Protein AF-A0A833PF76-F1 (afdb_monomer)

Structure (mmCIF, N/CA/C/O backbone):
data_AF-A0A833PF76-F1
#
_entry.id   AF-A0A833PF76-F1
#
loop_
_atom_site.group_PDB
_atom_site.id
_atom_site.type_symbol
_atom_site.label_atom_id
_atom_site.label_alt_id
_atom_site.label_comp_id
_atom_site.label_asym_id
_atom_site.label_entity_id
_atom_site.label_seq_id
_atom_site.pdbx_PDB_ins_code
_atom_site.Cartn_x
_atom_site.Cartn_y
_atom_site.Cartn_z
_atom_site.occupancy
_atom_site.B_iso_or_equiv
_atom_site.auth_seq_id
_atom_site.auth_comp_id
_atom_site.auth_asym_id
_atom_site.auth_atom_id
_atom_site.pdbx_PDB_model_num
ATOM 1 N N . MET A 1 1 ? -3.911 -13.678 -16.257 1.00 29.48 1 MET A N 1
ATOM 2 C CA . MET A 1 1 ? -4.554 -13.107 -15.041 1.00 29.48 1 MET A CA 1
ATOM 3 C C . MET A 1 1 ? -3.704 -13.315 -13.788 1.00 29.48 1 MET A C 1
ATOM 5 O O . MET A 1 1 ? -4.032 -14.130 -12.927 1.00 29.48 1 MET A O 1
ATOM 9 N N . LEU A 1 2 ? -2.620 -12.547 -13.654 1.00 28.91 2 LEU A N 1
ATOM 10 C CA . LEU A 1 2 ? -1.958 -12.384 -12.362 1.00 28.91 2 LEU A CA 1
ATOM 11 C C . LEU A 1 2 ? -2.816 -11.470 -11.477 1.00 28.91 2 LEU A C 1
ATOM 13 O O . LEU A 1 2 ? -2.974 -10.285 -11.747 1.00 28.91 2 LEU A O 1
ATOM 17 N N . SER A 1 3 ? -3.389 -12.028 -10.414 1.00 29.75 3 SER A N 1
ATOM 18 C CA . SER A 1 3 ? -3.942 -11.252 -9.303 1.00 29.75 3 SER A CA 1
ATOM 19 C C . SER A 1 3 ? -2.806 -11.023 -8.310 1.00 29.75 3 SER A C 1
ATOM 21 O O . SER A 1 3 ? -2.552 -11.874 -7.459 1.00 29.75 3 SER A O 1
ATOM 23 N N . GLN A 1 4 ? -2.090 -9.904 -8.423 1.00 35.59 4 GLN A N 1
ATOM 24 C CA . GLN A 1 4 ? -1.198 -9.494 -7.341 1.00 35.59 4 GLN A CA 1
ATOM 25 C C . GLN A 1 4 ? -2.054 -8.911 -6.214 1.00 35.59 4 GLN A C 1
ATOM 27 O O . GLN A 1 4 ? -2.749 -7.911 -6.380 1.00 35.59 4 GLN A O 1
ATOM 32 N N . ARG A 1 5 ? -2.077 -9.609 -5.076 1.00 32.81 5 ARG A N 1
ATOM 33 C CA . ARG A 1 5 ? -2.812 -9.193 -3.880 1.00 32.81 5 ARG A CA 1
ATOM 34 C C . ARG A 1 5 ? -1.888 -8.370 -2.993 1.00 32.81 5 ARG A C 1
ATOM 36 O O . ARG A 1 5 ? -0.995 -8.932 -2.355 1.00 32.81 5 ARG A O 1
ATOM 43 N N . LEU A 1 6 ? -2.128 -7.064 -2.920 1.00 32.94 6 LEU A N 1
ATOM 44 C CA . LEU A 1 6 ? -1.490 -6.205 -1.929 1.00 32.94 6 LEU A CA 1
ATOM 45 C C . LEU A 1 6 ? -2.077 -6.543 -0.549 1.00 32.94 6 LEU A C 1
ATOM 47 O O . LEU A 1 6 ? -3.215 -6.202 -0.241 1.00 32.94 6 LEU A O 1
ATOM 51 N N . HIS A 1 7 ? -1.312 -7.257 0.275 1.00 34.19 7 HIS A N 1
ATOM 52 C CA . HIS A 1 7 ? -1.719 -7.574 1.642 1.00 34.19 7 HIS A CA 1
ATOM 53 C C . HIS A 1 7 ? -1.362 -6.399 2.554 1.00 34.19 7 HIS A C 1
ATOM 55 O O . HIS A 1 7 ? -0.219 -6.262 2.990 1.00 34.19 7 HIS A O 1
ATOM 61 N N . ILE A 1 8 ? -2.345 -5.546 2.840 1.00 33.34 8 ILE A N 1
ATOM 62 C CA . ILE A 1 8 ? -2.190 -4.439 3.783 1.00 33.34 8 ILE A CA 1
ATOM 63 C C . ILE A 1 8 ? -2.497 -4.970 5.185 1.00 33.34 8 ILE A C 1
ATOM 65 O O . ILE A 1 8 ? -3.639 -5.260 5.532 1.00 33.34 8 ILE A O 1
ATOM 69 N N . LYS A 1 9 ? -1.463 -5.115 6.014 1.00 30.59 9 LYS A N 1
ATOM 70 C CA . LYS A 1 9 ? -1.636 -5.479 7.422 1.00 30.59 9 LYS A CA 1
ATOM 71 C C . LYS A 1 9 ? -1.831 -4.201 8.237 1.00 30.59 9 LYS A C 1
ATOM 73 O O . LYS A 1 9 ? -0.858 -3.555 8.612 1.00 30.59 9 LYS A O 1
ATOM 78 N N . ILE A 1 10 ? -3.085 -3.825 8.471 1.00 32.41 10 ILE A N 1
ATOM 79 C CA . ILE A 1 10 ? -3.429 -2.672 9.309 1.00 32.41 10 ILE A CA 1
ATOM 80 C C . ILE A 1 10 ? -3.431 -3.132 10.771 1.00 32.41 10 ILE A C 1
ATOM 82 O O . ILE A 1 10 ? -4.232 -3.980 11.159 1.00 32.41 10 ILE A O 1
ATOM 86 N N . SER A 1 11 ? -2.519 -2.594 11.579 1.00 30.83 11 SER A N 1
ATOM 87 C CA . SER A 1 11 ? -2.535 -2.765 13.035 1.00 30.83 11 SER A CA 1
ATOM 88 C C . SER A 1 11 ? -3.315 -1.605 13.642 1.00 30.83 11 SER A C 1
ATOM 90 O O . SER A 1 11 ? -2.855 -0.469 13.593 1.00 30.83 11 SER A O 1
ATOM 92 N N . ILE A 1 12 ? -4.495 -1.881 14.197 1.00 31.19 12 ILE A N 1
ATOM 93 C CA . ILE A 1 12 ? -5.352 -0.865 14.817 1.00 31.19 12 ILE A CA 1
ATOM 94 C C . ILE A 1 12 ? -5.294 -1.044 16.330 1.00 31.19 12 ILE A C 1
ATOM 96 O O . ILE A 1 12 ? -5.654 -2.096 16.854 1.00 31.19 12 ILE A O 1
ATOM 100 N N . ALA A 1 13 ? -4.850 -0.004 17.029 1.00 28.88 13 ALA A N 1
ATOM 101 C CA . ALA A 1 13 ? -5.095 0.158 18.454 1.00 28.88 13 ALA A CA 1
ATOM 102 C C . ALA A 1 13 ? -6.324 1.060 18.609 1.00 28.88 13 ALA A C 1
ATOM 104 O O . ALA A 1 13 ? -6.419 2.075 17.930 1.00 28.88 13 ALA A O 1
ATOM 105 N N . VAL A 1 14 ? -7.282 0.685 19.455 1.00 31.08 14 VAL A N 1
ATOM 106 C CA . VAL A 1 14 ? -8.470 1.501 19.733 1.00 31.08 14 VAL A CA 1
ATOM 107 C C . VAL A 1 14 ? -8.393 1.974 21.175 1.00 31.08 14 VAL A C 1
ATOM 109 O O . VAL A 1 14 ? -8.516 1.182 22.104 1.00 31.08 14 VAL A O 1
ATOM 112 N N . SER A 1 15 ? -8.191 3.273 21.373 1.00 29.86 15 SER A N 1
ATOM 113 C CA . SER A 1 15 ? -8.490 3.934 22.647 1.00 29.86 15 SER A CA 1
ATOM 114 C C . SER A 1 15 ? -9.923 4.452 22.600 1.00 29.86 15 SER A C 1
ATOM 116 O O . SER A 1 15 ? -10.256 5.194 21.678 1.00 29.86 15 SER A O 1
ATOM 118 N N . VAL A 1 16 ? -10.762 4.040 23.557 1.00 33.12 16 VAL A N 1
ATOM 119 C CA . VAL A 1 16 ? -12.180 4.423 23.650 1.00 33.12 16 VAL A CA 1
ATOM 120 C C . VAL A 1 16 ? -12.326 5.555 24.664 1.00 33.12 16 VAL A C 1
ATOM 122 O O . VAL A 1 16 ? -12.346 5.311 25.862 1.00 33.12 16 VAL A O 1
ATOM 125 N N . VAL A 1 17 ? -12.471 6.798 24.204 1.00 29.86 17 VAL A N 1
ATOM 126 C CA . VAL A 1 17 ? -12.826 7.925 25.086 1.00 29.86 17 VAL A CA 1
ATOM 127 C C . VAL A 1 17 ? -14.335 8.159 24.987 1.00 29.86 17 VAL A C 1
ATOM 129 O O . VAL A 1 17 ? -14.844 8.429 23.901 1.00 29.86 17 VAL A O 1
ATOM 132 N N . ILE A 1 18 ? -15.074 8.046 26.095 1.00 32.44 18 ILE A N 1
ATOM 133 C CA . ILE A 1 18 ? -16.537 8.226 26.123 1.00 32.44 18 ILE A CA 1
ATOM 134 C C . ILE A 1 18 ? -16.876 9.616 26.680 1.00 32.44 18 ILE A C 1
ATOM 136 O O . ILE A 1 18 ? -16.903 9.787 27.905 1.00 32.44 18 ILE A O 1
ATOM 140 N N . PRO A 1 19 ? -17.165 10.630 25.838 1.00 27.00 19 PRO A N 1
ATOM 141 C CA . PRO A 1 19 ? -17.782 11.853 26.321 1.00 27.00 19 PRO A CA 1
ATOM 142 C C . PRO A 1 19 ? -19.259 11.610 26.681 1.00 27.00 19 PRO A C 1
ATOM 144 O O . PRO A 1 19 ? -20.037 11.020 25.934 1.00 27.00 19 PRO A O 1
ATOM 147 N N . LEU A 1 20 ? -19.598 12.085 27.878 1.00 29.73 20 LEU A N 1
ATOM 148 C CA . LEU A 1 20 ? -20.864 12.025 28.614 1.00 29.73 20 LEU A CA 1
ATOM 149 C C . LEU A 1 20 ? -22.143 12.091 27.740 1.00 29.73 20 LEU A C 1
ATOM 151 O O . LEU A 1 20 ? -22.472 13.165 27.240 1.00 29.73 20 LEU A O 1
ATOM 155 N N . VAL A 1 21 ? -22.917 10.999 27.613 1.00 32.31 21 VAL A N 1
ATOM 156 C CA . VAL A 1 21 ? -24.281 11.014 27.023 1.00 32.31 21 VAL A CA 1
ATOM 157 C C . VAL A 1 21 ? -25.214 9.979 27.693 1.00 32.31 21 VAL A C 1
ATOM 159 O O . VAL A 1 21 ? -24.770 8.989 28.270 1.00 32.31 21 VAL A O 1
ATOM 162 N N . PHE A 1 22 ? -26.518 10.288 27.676 1.00 35.94 22 PHE A N 1
ATOM 163 C CA . PHE A 1 22 ? -27.625 9.740 28.470 1.00 35.94 22 PHE A CA 1
ATOM 164 C C . PHE A 1 22 ? -28.554 8.799 27.672 1.00 35.94 22 PHE A C 1
ATOM 166 O O . PHE A 1 22 ? -28.877 9.110 26.530 1.00 35.94 22 PHE A O 1
ATOM 173 N N . THR A 1 23 ? -29.079 7.729 28.301 1.00 30.56 23 THR A N 1
ATOM 174 C CA . THR A 1 23 ? -30.483 7.213 28.209 1.00 30.56 23 THR A CA 1
ATOM 175 C C . THR A 1 23 ? -30.659 5.897 28.992 1.00 30.56 23 THR A C 1
ATOM 177 O O . THR A 1 23 ? -29.713 5.129 29.108 1.00 30.56 23 THR A O 1
ATOM 180 N N . SER A 1 24 ? -31.859 5.648 29.551 1.00 30.55 24 SER A N 1
ATOM 181 C CA . SER A 1 24 ? -32.193 4.513 30.438 1.00 30.55 24 SER A CA 1
ATOM 182 C C . SER A 1 24 ? -33.416 3.706 29.973 1.00 30.55 24 SER A C 1
ATOM 184 O O . SER A 1 24 ? -34.440 4.304 29.641 1.00 30.55 24 SER A O 1
ATOM 186 N N . HIS A 1 25 ? -33.381 2.376 30.129 1.00 35.97 25 HIS A N 1
ATOM 187 C CA . HIS A 1 25 ? -34.572 1.533 30.324 1.00 35.97 25 HIS A CA 1
ATOM 188 C C . HIS A 1 25 ? -34.338 0.567 31.496 1.00 35.97 25 HIS A C 1
ATOM 190 O O . HIS A 1 25 ? -33.288 -0.068 31.581 1.00 35.97 25 HIS A O 1
ATOM 196 N N . THR A 1 26 ? -35.304 0.465 32.413 1.00 35.72 26 THR A N 1
ATOM 197 C CA . THR A 1 26 ? -35.244 -0.412 33.594 1.00 35.72 26 THR A CA 1
ATOM 198 C C . THR A 1 26 ? -36.062 -1.682 33.401 1.00 35.72 26 THR A C 1
ATOM 200 O O . THR A 1 26 ? -37.272 -1.605 33.198 1.00 35.72 26 THR A O 1
ATOM 203 N N . GLY A 1 27 ? -35.407 -2.839 33.529 1.00 32.22 27 GLY A N 1
ATOM 204 C CA . GLY A 1 27 ? -36.037 -4.147 33.719 1.00 32.22 27 GLY A CA 1
ATOM 205 C C . GLY A 1 27 ? -36.143 -4.487 35.210 1.00 32.22 27 GLY A C 1
ATOM 206 O O . GLY A 1 27 ? -35.167 -4.371 35.949 1.00 32.22 27 GLY A O 1
ATOM 207 N N . TYR A 1 28 ? -37.343 -4.863 35.643 1.00 30.77 28 TYR A N 1
ATOM 208 C CA . TYR A 1 28 ? -37.771 -5.021 37.035 1.00 30.77 28 TYR A CA 1
ATOM 209 C C . TYR A 1 28 ? -37.291 -6.341 37.674 1.00 30.77 28 TYR A C 1
ATOM 211 O O . TYR A 1 28 ? -37.525 -7.411 37.118 1.00 30.77 28 TYR A O 1
ATOM 219 N N . ALA A 1 29 ? -36.700 -6.280 38.873 1.00 33.16 29 ALA A N 1
ATOM 220 C CA . ALA A 1 29 ? -36.676 -7.374 39.849 1.00 33.16 29 ALA A CA 1
ATOM 221 C C . ALA A 1 29 ? -36.500 -6.793 41.264 1.00 33.16 29 ALA A C 1
ATOM 223 O O . ALA A 1 29 ? -35.687 -5.891 41.463 1.00 33.16 29 ALA A O 1
ATOM 224 N N . LYS A 1 30 ? -37.286 -7.300 42.224 1.00 38.28 30 LYS A N 1
ATOM 225 C CA . LYS A 1 30 ? -37.266 -6.934 43.652 1.00 38.28 30 LYS A CA 1
ATOM 226 C C . LYS A 1 30 ? -35.824 -6.758 44.163 1.00 38.28 30 LYS A C 1
ATOM 228 O O . LYS A 1 30 ? -35.031 -7.690 44.088 1.00 38.28 30 LYS A O 1
ATOM 233 N N . GLU A 1 31 ? -35.537 -5.562 44.674 1.00 53.03 31 GLU A N 1
ATOM 234 C CA . GLU A 1 31 ? -34.359 -5.161 45.467 1.00 53.03 31 GLU A CA 1
ATOM 235 C C . GLU A 1 31 ? -33.012 -4.926 44.748 1.00 53.03 31 GLU A C 1
ATOM 237 O O . GLU A 1 31 ? -32.155 -4.272 45.335 1.00 53.03 31 GLU A O 1
ATOM 242 N N . PHE A 1 32 ? -32.813 -5.310 43.476 1.00 61.16 32 PHE A N 1
ATOM 243 C CA . PHE A 1 32 ? -31.542 -5.040 42.773 1.00 61.16 32 PHE A CA 1
ATOM 244 C C . PHE A 1 32 ? -31.682 -4.857 41.248 1.00 61.16 32 PHE A C 1
ATOM 246 O O . PHE A 1 32 ? -32.327 -5.657 40.566 1.00 61.16 32 PHE A O 1
ATOM 253 N N . LYS A 1 33 ? -31.022 -3.833 40.680 1.00 65.69 33 LYS A N 1
ATOM 254 C CA . LYS A 1 33 ? -30.966 -3.610 39.223 1.00 65.69 33 LYS A CA 1
ATOM 255 C C . LYS A 1 33 ? -30.046 -4.628 38.554 1.00 65.69 33 LYS A C 1
ATOM 257 O O . LYS A 1 33 ? -28.834 -4.457 38.540 1.00 65.69 33 LYS A O 1
ATOM 262 N N . ARG A 1 34 ? -30.626 -5.647 37.923 1.00 82.88 34 ARG A N 1
ATOM 263 C CA . ARG A 1 34 ? -29.853 -6.660 37.183 1.00 82.88 34 ARG A CA 1
ATOM 264 C C . ARG A 1 34 ? -29.310 -6.173 35.844 1.00 82.88 34 ARG A C 1
ATOM 266 O O . ARG A 1 34 ? -28.319 -6.712 35.369 1.00 82.88 34 ARG A O 1
ATOM 273 N N . PHE A 1 35 ? -29.937 -5.167 35.236 1.00 89.06 35 PHE A N 1
ATOM 274 C CA . PHE A 1 35 ? -29.561 -4.686 33.910 1.00 89.06 35 PHE A CA 1
ATOM 275 C C . PHE A 1 35 ? -29.558 -3.163 33.838 1.00 89.06 35 PHE A C 1
ATOM 277 O O . PHE A 1 35 ? -30.423 -2.507 34.424 1.00 89.06 35 PHE A O 1
ATOM 284 N N . SER A 1 36 ? -28.620 -2.609 33.074 1.00 87.44 36 SER A N 1
ATOM 285 C CA . SER A 1 36 ? -28.666 -1.215 32.640 1.00 87.44 36 SER A CA 1
ATOM 286 C C . SER A 1 36 ? -28.229 -1.080 31.188 1.00 87.44 36 SER A C 1
ATOM 288 O O . SER A 1 36 ? -27.354 -1.799 30.709 1.00 87.44 36 SER A O 1
ATOM 290 N N . ILE A 1 37 ? -28.857 -0.142 30.490 1.00 89.56 37 ILE A N 1
ATOM 291 C CA . ILE A 1 37 ? -28.522 0.232 29.119 1.00 89.56 37 ILE A CA 1
ATOM 292 C C . ILE A 1 37 ? -28.093 1.691 29.156 1.00 89.56 37 ILE A C 1
ATOM 294 O O . ILE A 1 37 ? -28.704 2.479 29.877 1.00 89.56 37 ILE A O 1
ATOM 298 N N . SER A 1 38 ? -27.053 2.029 28.405 1.00 85.81 38 SER A N 1
ATOM 299 C CA . SER A 1 38 ? -26.665 3.406 28.121 1.00 85.81 38 SER A CA 1
ATOM 300 C C . SER A 1 38 ? -26.292 3.562 26.651 1.00 85.81 38 SER A C 1
ATOM 302 O O . SER A 1 38 ? -25.959 2.593 25.969 1.00 85.81 38 SER A O 1
ATOM 304 N N . ALA A 1 39 ? -26.379 4.793 26.158 1.00 89.12 39 ALA A N 1
ATOM 305 C CA . ALA A 1 39 ? -25.982 5.168 24.811 1.00 89.12 39 ALA A CA 1
ATOM 306 C C . ALA A 1 39 ? -25.093 6.407 24.879 1.00 89.12 39 ALA A C 1
ATOM 308 O O . ALA A 1 39 ? -25.342 7.298 25.695 1.00 89.12 39 ALA A O 1
ATOM 309 N N . GLY A 1 40 ? -24.085 6.489 24.019 1.00 83.62 40 GLY A N 1
ATOM 310 C CA . GLY A 1 40 ? -23.248 7.678 23.958 1.00 83.62 40 GLY A CA 1
ATOM 311 C C . GLY A 1 40 ? -22.197 7.653 22.871 1.00 83.62 40 GLY A C 1
ATOM 312 O O . GLY A 1 40 ? -22.115 6.711 22.090 1.00 83.62 40 GLY A O 1
ATOM 313 N N . TRP A 1 41 ? -21.416 8.724 22.798 1.00 85.25 41 TRP A N 1
ATOM 314 C CA . TRP A 1 41 ? -20.341 8.825 21.823 1.00 85.25 41 TRP A CA 1
ATOM 315 C C . TRP A 1 41 ? -19.149 7.980 22.267 1.00 85.25 41 TRP A C 1
ATOM 317 O O . TRP A 1 41 ? -18.702 8.066 23.407 1.00 85.25 41 TRP A O 1
ATOM 327 N N . LEU A 1 42 ? -18.631 7.183 21.344 1.00 82.56 42 LEU A N 1
ATOM 328 C CA . LEU A 1 42 ? -17.378 6.457 21.454 1.00 82.56 42 LEU A CA 1
ATOM 329 C C . LEU A 1 42 ? -16.372 7.171 20.558 1.00 82.56 42 LEU A C 1
ATOM 331 O O . LEU A 1 42 ? -16.537 7.210 19.338 1.00 82.56 42 LEU A O 1
ATOM 335 N N . ASN A 1 43 ? -15.348 7.762 21.157 1.00 79.81 43 ASN A N 1
ATOM 336 C CA . ASN A 1 43 ? -14.215 8.306 20.428 1.00 79.81 43 ASN A CA 1
ATOM 337 C C . ASN A 1 43 ? -13.176 7.196 20.287 1.00 79.81 43 ASN A C 1
ATOM 339 O O . ASN A 1 43 ?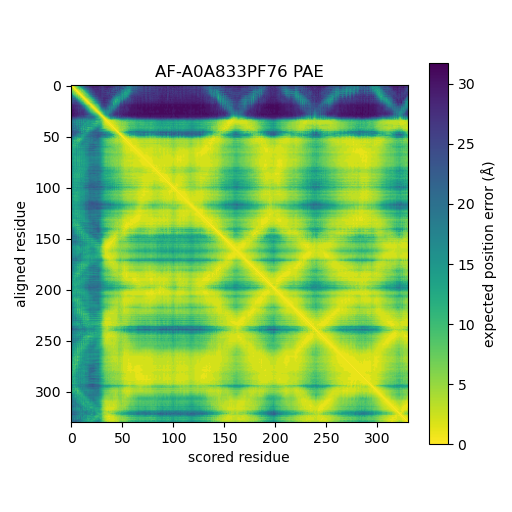 -12.667 6.712 21.294 1.00 79.81 43 ASN A O 1
ATOM 343 N N . VAL A 1 44 ? -12.899 6.791 19.052 1.00 71.56 44 VAL A N 1
ATOM 344 C CA . VAL A 1 44 ? -11.891 5.793 18.703 1.00 71.56 44 VAL A CA 1
ATOM 345 C C . VAL A 1 44 ? -10.652 6.532 18.223 1.00 71.56 44 VAL A C 1
ATOM 347 O O . VAL A 1 44 ? -10.715 7.292 17.253 1.00 71.56 44 VAL A O 1
ATOM 350 N N . ARG A 1 45 ? -9.529 6.303 18.904 1.00 70.06 45 ARG A N 1
ATOM 351 C CA . ARG A 1 45 ? -8.216 6.830 18.510 1.00 70.06 45 ARG A CA 1
ATOM 352 C C . ARG A 1 45 ? -7.239 5.706 18.247 1.00 70.06 45 ARG A C 1
ATOM 354 O O . ARG A 1 45 ? -7.228 4.738 19.007 1.00 70.06 45 ARG A O 1
ATOM 361 N N . SER A 1 46 ? -6.392 5.895 17.240 1.00 65.75 46 SER A N 1
ATOM 362 C CA . SER A 1 46 ? -5.197 5.077 17.060 1.00 65.75 46 SER A CA 1
ATOM 363 C C . SER A 1 46 ? -4.047 5.607 17.898 1.00 65.75 46 SER A C 1
ATOM 365 O O . SER A 1 46 ? -3.836 6.813 18.002 1.00 65.75 46 SER A O 1
ATOM 367 N N . THR A 1 47 ? -3.314 4.685 18.510 1.00 59.50 47 THR A N 1
ATOM 368 C CA . THR A 1 47 ? -2.147 4.962 19.357 1.00 59.50 47 THR A CA 1
ATOM 369 C C . THR A 1 47 ? -0.868 4.306 18.837 1.00 59.50 47 THR A C 1
ATOM 371 O O . THR A 1 47 ? 0.151 4.350 19.519 1.00 59.50 47 THR A O 1
ATOM 374 N N . GLY A 1 48 ? -0.909 3.693 17.649 1.00 56.53 48 GLY A N 1
ATOM 375 C CA . GLY A 1 48 ? 0.251 3.070 17.010 1.00 56.53 48 GLY A CA 1
ATOM 376 C C . GLY A 1 48 ? 0.817 3.911 15.868 1.00 56.53 48 GLY A C 1
ATOM 377 O O . GLY A 1 48 ? 0.053 4.523 15.120 1.00 56.53 48 GLY A O 1
ATOM 378 N N . ASP A 1 49 ? 2.142 3.887 15.719 1.00 62.09 49 ASP A N 1
ATOM 379 C CA . ASP A 1 49 ? 2.841 4.498 14.587 1.00 62.09 49 ASP A CA 1
ATOM 380 C C . ASP A 1 49 ? 2.556 3.743 13.283 1.00 62.09 49 ASP A C 1
ATOM 382 O O . ASP A 1 49 ? 2.413 2.509 13.267 1.00 62.09 49 ASP A O 1
ATOM 386 N N . ALA A 1 50 ? 2.545 4.490 12.177 1.00 64.44 50 ALA A N 1
ATOM 387 C CA . ALA A 1 50 ? 2.439 3.944 10.832 1.00 64.44 50 ALA A CA 1
ATOM 388 C C . ALA A 1 50 ? 3.504 2.858 10.605 1.00 64.44 50 ALA A C 1
ATOM 390 O O . ALA A 1 50 ? 4.706 3.098 10.729 1.00 64.44 50 ALA A O 1
ATOM 391 N N . GLN A 1 51 ? 3.067 1.642 10.278 1.00 68.62 51 GLN A N 1
ATOM 392 C CA . GLN A 1 51 ? 3.989 0.542 10.006 1.00 68.62 51 GLN A CA 1
ATOM 393 C C . GLN A 1 51 ? 4.498 0.605 8.559 1.00 68.62 51 GLN A C 1
ATOM 395 O O . GLN A 1 51 ? 3.701 0.901 7.664 1.00 68.62 51 GLN A O 1
ATOM 400 N N . PRO A 1 52 ? 5.778 0.266 8.308 1.00 76.81 52 PRO A N 1
ATOM 401 C CA . PRO A 1 52 ? 6.323 0.181 6.958 1.00 76.81 52 PRO A CA 1
ATOM 402 C C . PRO A 1 52 ? 5.526 -0.790 6.083 1.00 76.81 52 PRO A C 1
ATOM 404 O O . PRO A 1 52 ? 5.248 -1.925 6.495 1.00 76.81 52 PRO A O 1
ATOM 407 N N . PHE A 1 53 ? 5.215 -0.395 4.848 1.00 83.81 53 PHE A N 1
ATOM 408 C CA . PHE A 1 53 ? 4.666 -1.329 3.869 1.00 83.81 53 PHE A CA 1
ATOM 409 C C . PHE A 1 53 ? 5.686 -2.412 3.527 1.00 83.81 53 PHE A C 1
ATOM 411 O O . PHE A 1 53 ? 6.832 -2.122 3.179 1.00 83.81 53 PHE A O 1
ATOM 418 N N . ARG A 1 54 ? 5.237 -3.668 3.570 1.00 88.12 54 ARG A N 1
ATOM 419 C CA . ARG A 1 54 ? 5.963 -4.816 3.023 1.00 88.12 54 ARG A CA 1
ATOM 420 C C . ARG A 1 54 ? 5.402 -5.122 1.647 1.00 88.12 54 ARG A C 1
ATOM 422 O O . ARG A 1 54 ? 4.228 -5.470 1.533 1.00 88.12 54 ARG A O 1
ATOM 429 N N . ILE A 1 55 ? 6.235 -4.998 0.626 1.00 88.94 55 ILE A N 1
ATOM 430 C CA . ILE A 1 55 ? 5.849 -5.222 -0.760 1.00 88.94 55 ILE A CA 1
ATOM 431 C C . ILE A 1 55 ? 6.492 -6.517 -1.242 1.00 88.94 55 ILE A C 1
ATOM 433 O O . ILE A 1 55 ? 7.667 -6.765 -0.991 1.00 88.94 55 ILE A O 1
ATOM 437 N N . ASN A 1 56 ? 5.698 -7.338 -1.925 1.00 91.81 56 ASN A N 1
ATOM 438 C CA . ASN A 1 56 ? 6.153 -8.513 -2.657 1.00 91.81 56 ASN A CA 1
ATOM 439 C C . ASN A 1 56 ? 5.515 -8.463 -4.041 1.00 91.81 56 ASN A C 1
ATOM 441 O O . ASN A 1 56 ? 4.359 -8.047 -4.163 1.00 91.81 56 ASN A O 1
ATOM 445 N N . THR A 1 57 ? 6.234 -8.916 -5.057 1.00 91.31 57 THR A N 1
ATOM 446 C CA . THR A 1 57 ? 5.712 -8.994 -6.425 1.00 91.31 57 THR A CA 1
ATOM 447 C C . THR A 1 57 ? 5.720 -10.439 -6.912 1.00 91.31 57 THR A C 1
ATOM 449 O O . THR A 1 57 ? 6.090 -11.360 -6.184 1.00 91.31 57 THR A O 1
ATOM 452 N N . SER A 1 58 ? 5.273 -10.667 -8.147 1.00 89.19 58 SER A N 1
ATOM 453 C CA . SER A 1 58 ? 5.406 -11.975 -8.793 1.00 89.19 58 SER A CA 1
ATOM 454 C C . SER A 1 58 ? 6.823 -12.290 -9.275 1.00 89.19 58 SER A C 1
ATOM 456 O O . SER A 1 58 ? 7.050 -13.404 -9.737 1.00 89.19 58 SER A O 1
ATOM 458 N N . LEU A 1 59 ? 7.743 -11.323 -9.245 1.00 91.88 59 LEU A N 1
ATOM 459 C CA . LEU A 1 59 ? 9.098 -11.507 -9.750 1.00 91.88 59 LEU A CA 1
ATOM 460 C C . LEU A 1 59 ? 9.961 -12.194 -8.695 1.00 91.88 59 LEU A C 1
ATOM 462 O O . LEU A 1 59 ? 9.920 -11.852 -7.515 1.00 91.88 59 LEU A O 1
ATOM 466 N N . ALA A 1 60 ? 10.771 -13.150 -9.133 1.00 94.62 60 ALA A N 1
ATOM 467 C CA . ALA A 1 60 ? 11.840 -13.690 -8.309 1.00 94.62 60 ALA A CA 1
ATOM 468 C C . ALA A 1 60 ? 13.089 -12.808 -8.431 1.00 94.62 60 ALA A C 1
ATOM 470 O O . ALA A 1 60 ? 13.252 -12.057 -9.396 1.00 94.62 60 ALA A O 1
ATOM 471 N N . GLU A 1 61 ? 13.998 -12.918 -7.467 1.00 95.75 61 GLU A N 1
ATOM 472 C CA . GLU A 1 61 ? 15.329 -12.336 -7.627 1.00 95.75 61 GLU A CA 1
ATOM 473 C C . GLU A 1 61 ? 16.032 -12.984 -8.827 1.00 95.75 61 GLU A C 1
ATOM 475 O O . GLU A 1 61 ? 15.864 -14.186 -9.059 1.00 95.75 61 GLU A O 1
ATOM 480 N N . LYS A 1 62 ? 16.814 -12.203 -9.579 1.00 96.94 62 LYS A N 1
ATOM 481 C CA . LYS A 1 62 ? 17.458 -12.627 -10.832 1.00 96.94 62 LYS A CA 1
ATOM 482 C C . LYS A 1 62 ? 16.472 -13.064 -11.918 1.00 96.94 62 LYS A C 1
ATOM 484 O O . LYS A 1 62 ? 16.733 -14.011 -12.662 1.00 96.94 62 LYS A O 1
ATOM 489 N N . THR A 1 63 ? 15.321 -12.399 -12.013 1.00 97.69 63 THR A N 1
ATOM 490 C CA . THR A 1 63 ? 14.378 -12.672 -13.105 1.00 97.69 63 THR A CA 1
ATOM 491 C C . THR A 1 63 ? 15.019 -12.279 -14.432 1.00 97.69 63 THR A C 1
ATOM 493 O O . THR A 1 63 ? 15.392 -11.125 -14.615 1.00 97.69 63 THR A O 1
ATOM 496 N N . ILE A 1 64 ? 15.120 -13.224 -15.366 1.00 97.75 64 ILE A N 1
ATOM 497 C CA . ILE A 1 64 ? 15.596 -12.962 -16.726 1.00 97.75 64 ILE A CA 1
ATOM 498 C C . ILE A 1 64 ? 14.390 -12.644 -17.607 1.00 97.75 64 ILE A C 1
ATOM 500 O O . ILE A 1 64 ? 13.445 -13.428 -17.669 1.00 97.75 64 ILE A O 1
ATOM 504 N N . SER A 1 65 ? 14.431 -11.505 -18.292 1.00 97.25 65 SER A N 1
ATOM 505 C CA . SER A 1 65 ? 13.373 -11.052 -19.198 1.00 97.25 65 SER A CA 1
ATOM 506 C C . SER A 1 65 ? 13.986 -10.408 -20.438 1.00 97.25 65 SER A C 1
ATOM 508 O O . SER A 1 65 ? 15.042 -9.772 -20.352 1.00 97.25 65 SER A O 1
ATOM 510 N N . LYS A 1 66 ? 13.354 -10.560 -21.607 1.00 97.19 66 LYS A N 1
ATOM 511 C CA . LYS A 1 66 ? 13.776 -9.783 -22.783 1.00 97.19 66 LYS A CA 1
ATOM 512 C C . LYS A 1 66 ? 13.538 -8.299 -22.513 1.00 97.19 66 LYS A C 1
ATOM 514 O O . LYS A 1 66 ? 12.518 -7.917 -21.937 1.00 97.19 66 LYS A O 1
ATOM 519 N N . VAL A 1 67 ? 14.478 -7.458 -22.939 1.00 96.62 67 VAL A N 1
ATOM 520 C CA . VAL A 1 67 ? 14.319 -6.006 -22.801 1.00 96.62 67 VAL A CA 1
ATOM 521 C C . VAL A 1 67 ? 13.218 -5.527 -23.745 1.00 96.62 67 VAL A C 1
ATOM 523 O O . VAL A 1 67 ? 12.334 -4.785 -23.331 1.00 96.62 67 VAL A O 1
ATOM 526 N N . GLY A 1 68 ? 13.204 -6.004 -24.991 1.00 95.12 68 GLY A N 1
ATOM 527 C CA . GLY A 1 68 ? 12.239 -5.524 -25.978 1.00 95.12 68 GLY A CA 1
ATOM 528 C C . GLY A 1 68 ? 12.489 -4.050 -26.295 1.00 95.12 68 GLY A C 1
ATOM 529 O O . GLY A 1 68 ? 13.644 -3.639 -26.415 1.00 95.12 68 GLY A O 1
ATOM 530 N N . TRP A 1 69 ? 11.424 -3.264 -26.453 1.00 95.12 69 TRP A N 1
ATOM 531 C CA . TRP A 1 69 ? 11.541 -1.828 -26.714 1.00 95.12 69 TRP A CA 1
ATOM 532 C C . TRP A 1 69 ? 11.822 -1.052 -25.424 1.00 95.12 69 TRP A C 1
ATOM 534 O O . TRP A 1 69 ? 11.187 -1.310 -24.406 1.00 95.12 69 TRP A O 1
ATOM 544 N N . VAL A 1 70 ? 12.748 -0.093 -25.474 1.00 96.00 70 VAL A N 1
ATOM 545 C CA . VAL A 1 70 ? 13.086 0.794 -24.353 1.00 96.00 70 VAL A CA 1
ATOM 546 C C . VAL A 1 70 ? 13.568 2.140 -24.878 1.00 96.00 70 VAL A C 1
ATOM 548 O O . VAL 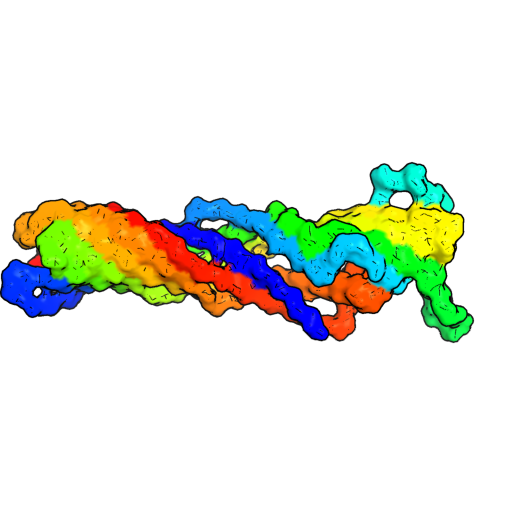A 1 70 ? 14.352 2.168 -25.824 1.00 96.00 70 VAL A O 1
ATOM 551 N N . SER A 1 71 ? 13.158 3.252 -24.272 1.00 96.50 71 SER A N 1
ATOM 552 C CA . SER A 1 71 ? 13.698 4.557 -24.659 1.00 96.50 71 SER A CA 1
ATOM 553 C C . SER A 1 71 ? 15.137 4.758 -24.168 1.00 96.50 71 SER A C 1
ATOM 555 O O . SER A 1 71 ? 15.511 4.385 -23.049 1.00 96.50 71 SER A O 1
ATOM 557 N N . GLY A 1 72 ? 15.955 5.434 -24.974 1.00 95.31 72 GLY A N 1
ATOM 558 C CA . GLY A 1 72 ? 17.292 5.875 -24.583 1.00 95.31 72 GLY A CA 1
ATOM 559 C C . GLY A 1 72 ? 17.258 6.794 -23.362 1.00 95.31 72 GLY A C 1
ATOM 560 O O . GLY A 1 72 ? 18.133 6.707 -22.504 1.00 95.31 72 GLY A O 1
ATOM 561 N N . ALA A 1 73 ? 16.198 7.593 -23.207 1.00 95.56 73 ALA A N 1
ATOM 562 C CA . ALA A 1 73 ? 15.972 8.407 -22.015 1.00 95.56 73 ALA A CA 1
ATOM 563 C C . ALA A 1 73 ? 15.810 7.554 -20.746 1.00 95.56 73 ALA A C 1
ATOM 565 O O . ALA A 1 73 ? 16.408 7.873 -19.713 1.00 95.56 73 ALA A O 1
ATOM 566 N N . ALA A 1 74 ? 15.031 6.470 -20.809 1.00 96.00 74 ALA A N 1
ATOM 567 C CA . ALA A 1 74 ? 14.864 5.552 -19.690 1.00 96.00 74 ALA A CA 1
ATOM 568 C C . ALA A 1 74 ? 16.169 4.830 -19.354 1.00 96.00 74 ALA A C 1
ATOM 570 O O . ALA A 1 74 ? 16.519 4.746 -18.178 1.00 96.00 74 ALA A O 1
ATOM 571 N N . ILE A 1 75 ? 16.934 4.379 -20.349 1.00 95.62 75 ILE A N 1
ATOM 572 C CA . ILE A 1 75 ? 18.257 3.795 -20.098 1.00 95.62 75 ILE A CA 1
ATOM 573 C C . ILE A 1 75 ? 19.180 4.823 -19.440 1.00 95.62 75 ILE A C 1
ATOM 575 O O . ILE A 1 75 ? 19.638 4.592 -18.323 1.00 95.62 75 ILE A O 1
ATOM 579 N N . ALA A 1 76 ? 19.391 5.981 -20.071 1.00 94.56 76 ALA A N 1
ATOM 580 C CA . ALA A 1 76 ? 20.305 7.021 -19.601 1.00 94.56 76 ALA A CA 1
ATOM 581 C C . ALA A 1 76 ? 19.982 7.501 -18.176 1.00 94.56 76 ALA A C 1
ATOM 583 O O . ALA A 1 76 ? 20.888 7.718 -17.373 1.00 94.56 76 ALA A O 1
ATOM 584 N N . LYS A 1 77 ? 18.693 7.627 -17.833 1.00 95.00 77 LYS A N 1
ATOM 585 C CA . LYS A 1 77 ? 18.243 8.014 -16.488 1.00 95.00 77 LYS A CA 1
ATOM 586 C C . LYS A 1 77 ? 18.586 6.973 -15.420 1.00 95.00 77 LYS A C 1
ATOM 588 O O . LYS A 1 77 ? 18.754 7.340 -14.260 1.00 95.00 77 LYS A O 1
ATOM 593 N N . ASN A 1 78 ? 18.639 5.697 -15.792 1.00 96.25 78 ASN A N 1
ATOM 594 C CA . ASN A 1 78 ? 18.773 4.587 -14.854 1.00 96.25 78 ASN A CA 1
ATOM 595 C C . ASN A 1 78 ? 20.153 3.914 -14.902 1.00 96.25 78 ASN A C 1
ATOM 597 O O . ASN A 1 78 ? 20.339 2.931 -14.193 1.00 96.25 78 ASN A O 1
ATOM 601 N N . VAL A 1 79 ? 21.114 4.411 -15.693 1.00 96.19 79 VAL A N 1
ATOM 602 C CA . VAL A 1 79 ? 22.497 3.901 -15.691 1.00 96.19 79 VAL A CA 1
ATOM 603 C C . VAL A 1 79 ? 23.083 3.961 -14.281 1.00 96.19 79 VAL A C 1
ATOM 605 O O . VAL A 1 79 ? 23.091 5.018 -13.645 1.00 96.19 79 VAL A O 1
ATOM 608 N N . ASP A 1 80 ? 23.630 2.837 -13.811 1.00 96.62 80 ASP A N 1
ATOM 609 C CA . ASP A 1 80 ? 24.324 2.784 -12.528 1.00 96.62 80 ASP A CA 1
ATOM 610 C C . ASP A 1 80 ? 25.703 3.444 -12.639 1.00 96.62 80 ASP A C 1
ATOM 612 O O . ASP A 1 80 ? 26.711 2.813 -12.965 1.00 96.62 80 ASP A O 1
ATOM 616 N N . GLN A 1 81 ? 25.755 4.742 -12.337 1.00 93.25 81 GLN A N 1
ATOM 617 C CA . GLN A 1 81 ? 27.006 5.499 -12.352 1.00 93.25 81 GLN A CA 1
ATOM 618 C C . GLN A 1 81 ? 28.043 4.959 -11.359 1.00 93.25 81 GLN A C 1
ATOM 620 O O . GLN A 1 81 ? 29.239 5.141 -11.579 1.00 93.25 81 GLN A O 1
ATOM 625 N N . SER A 1 82 ? 27.614 4.275 -10.290 1.00 94.38 82 SER A N 1
ATOM 626 C CA . SER A 1 82 ? 28.542 3.699 -9.314 1.00 94.38 82 SER A CA 1
ATOM 627 C C . SER A 1 82 ? 29.298 2.490 -9.867 1.00 94.38 82 SER A C 1
ATOM 629 O O . SER A 1 82 ? 30.425 2.253 -9.447 1.00 94.38 82 SER A O 1
ATOM 631 N N . SER A 1 83 ? 28.739 1.808 -10.871 1.00 94.50 83 SER A N 1
ATOM 632 C CA . SER A 1 83 ? 29.356 0.682 -11.585 1.00 94.50 83 SER A CA 1
ATOM 633 C C . SER A 1 83 ? 29.867 1.058 -12.981 1.00 94.50 83 SER A C 1
ATOM 635 O O . SER A 1 83 ? 30.262 0.186 -13.751 1.00 94.50 83 SER A O 1
ATOM 637 N N . ALA A 1 84 ? 29.904 2.348 -13.332 1.00 92.62 84 ALA A N 1
ATOM 638 C CA . ALA A 1 84 ? 30.326 2.801 -14.661 1.00 92.62 84 ALA A CA 1
ATOM 639 C C . ALA A 1 84 ? 31.768 2.414 -15.020 1.00 92.62 84 ALA A C 1
ATOM 641 O O . ALA A 1 84 ? 32.060 2.198 -16.192 1.00 92.62 84 ALA A O 1
ATOM 642 N N . TYR A 1 85 ? 32.654 2.272 -14.029 1.00 92.69 85 TYR A N 1
ATOM 643 C CA . TYR A 1 85 ? 34.035 1.829 -14.248 1.00 92.69 85 TYR A CA 1
ATOM 644 C C . TYR A 1 85 ? 34.140 0.359 -14.695 1.00 92.69 85 TYR A C 1
ATOM 646 O O . TYR A 1 85 ? 35.176 -0.039 -15.222 1.00 92.69 85 TYR A O 1
ATOM 654 N N . GLU A 1 86 ? 33.090 -0.443 -14.483 1.00 93.88 86 GLU A N 1
ATOM 655 C CA . GLU A 1 86 ? 33.005 -1.841 -14.929 1.00 93.88 86 GLU A CA 1
ATOM 656 C C . GLU A 1 86 ? 32.396 -1.967 -16.331 1.00 93.88 86 GLU A C 1
ATOM 658 O O . GLU A 1 86 ? 32.464 -3.033 -16.943 1.00 93.88 86 GLU A O 1
ATOM 663 N N . MET A 1 87 ? 31.788 -0.892 -16.842 1.00 95.38 87 MET A N 1
ATOM 664 C CA . MET A 1 87 ? 31.124 -0.869 -18.141 1.00 95.38 87 MET A CA 1
ATOM 665 C C . MET A 1 87 ? 32.094 -0.466 -19.250 1.00 95.38 87 MET A C 1
ATOM 667 O O . MET A 1 87 ? 33.025 0.316 -19.053 1.00 95.38 87 MET A O 1
ATOM 671 N N . ASN A 1 88 ? 31.851 -0.966 -20.461 1.00 95.50 88 ASN A N 1
ATOM 672 C CA . ASN A 1 88 ? 32.624 -0.546 -21.621 1.00 95.50 88 ASN A CA 1
ATOM 673 C C . ASN A 1 88 ? 32.377 0.954 -21.914 1.00 95.50 88 ASN A C 1
ATOM 675 O O . ASN A 1 88 ? 31.220 1.353 -22.084 1.00 95.50 88 ASN A O 1
ATOM 679 N N . PRO A 1 89 ? 33.427 1.792 -22.033 1.00 94.25 89 PRO A N 1
ATOM 680 C CA . PRO A 1 89 ? 33.268 3.229 -22.269 1.00 94.25 89 PRO A CA 1
ATOM 681 C C . PRO A 1 89 ? 32.508 3.572 -23.555 1.00 94.25 89 PRO A C 1
ATOM 683 O O . PRO A 1 89 ? 31.771 4.556 -23.590 1.00 94.25 89 PRO A O 1
ATOM 686 N N . MET A 1 90 ? 32.665 2.764 -24.610 1.00 92.19 90 MET A N 1
ATOM 687 C CA . MET A 1 90 ? 31.943 2.954 -25.868 1.00 92.19 90 MET A CA 1
ATOM 688 C C . MET A 1 90 ? 30.452 2.675 -25.684 1.00 92.19 90 MET A C 1
ATOM 690 O O . MET A 1 90 ? 29.640 3.478 -26.130 1.00 92.19 90 MET A O 1
ATOM 694 N N . LEU A 1 91 ? 30.090 1.603 -24.969 1.00 91.44 91 LEU A N 1
ATOM 695 C CA . LEU A 1 91 ? 28.693 1.295 -24.652 1.00 91.44 91 LEU A CA 1
ATOM 696 C C . LEU A 1 91 ? 28.044 2.417 -23.843 1.00 91.44 91 LEU A C 1
ATOM 698 O O . LEU A 1 91 ? 26.968 2.888 -24.202 1.00 91.44 91 LEU A O 1
ATOM 702 N N . LEU A 1 92 ? 28.725 2.878 -22.790 1.00 91.88 92 LEU A N 1
ATOM 703 C CA . LEU A 1 92 ? 28.238 3.950 -21.925 1.00 91.88 92 LEU A CA 1
ATOM 704 C C . LEU A 1 92 ? 28.015 5.257 -22.700 1.00 91.88 92 LEU A C 1
ATOM 706 O O . LEU A 1 92 ? 26.999 5.929 -22.507 1.00 91.88 92 LEU A O 1
ATOM 710 N N . ASN A 1 93 ? 28.945 5.592 -23.600 1.00 91.19 93 ASN A N 1
ATOM 711 C CA . ASN A 1 93 ? 28.803 6.735 -24.493 1.00 91.19 93 ASN A CA 1
ATOM 712 C C . ASN A 1 93 ? 27.605 6.549 -25.431 1.00 91.19 93 ASN A C 1
ATOM 714 O O . ASN A 1 93 ? 26.777 7.443 -25.523 1.00 91.19 93 ASN A O 1
ATOM 718 N N . THR A 1 94 ? 27.457 5.384 -26.067 1.00 88.56 94 THR A N 1
ATOM 719 C CA . THR A 1 94 ? 26.360 5.112 -27.007 1.00 88.56 94 THR A CA 1
ATOM 720 C C . THR A 1 94 ? 24.982 5.215 -26.358 1.00 88.56 94 THR A C 1
ATOM 722 O O . THR A 1 94 ? 24.100 5.859 -26.922 1.00 88.56 94 THR A O 1
ATOM 725 N N . VAL A 1 95 ? 24.777 4.634 -25.171 1.00 88.88 95 VAL A N 1
ATOM 726 C CA . VAL A 1 95 ? 23.462 4.675 -24.498 1.00 88.88 95 VAL A CA 1
ATOM 727 C C . VAL A 1 95 ? 23.120 6.054 -23.926 1.00 88.88 95 VAL A C 1
ATOM 729 O O . VAL A 1 95 ? 21.953 6.343 -23.675 1.00 88.88 95 VAL A O 1
ATOM 732 N N . SER A 1 96 ? 24.126 6.911 -23.743 1.00 89.31 96 SER A N 1
ATOM 733 C CA . SER A 1 96 ? 23.961 8.285 -23.252 1.00 89.31 96 SER A CA 1
ATOM 734 C C . SER A 1 96 ? 24.003 9.328 -24.373 1.00 89.31 96 SER A C 1
ATOM 736 O O . SER A 1 96 ? 23.722 10.502 -24.125 1.00 89.31 96 SER A O 1
ATOM 738 N N . LEU A 1 97 ? 24.372 8.924 -25.594 1.00 93.12 97 LEU A N 1
ATOM 739 C CA . LEU A 1 97 ? 24.562 9.824 -26.722 1.00 93.12 97 LEU A CA 1
ATOM 740 C C . LEU A 1 97 ? 23.215 10.376 -27.168 1.00 93.12 97 LEU A C 1
ATOM 742 O O . LEU A 1 97 ? 22.294 9.632 -27.508 1.00 93.12 97 LEU A O 1
ATOM 746 N N . LYS A 1 98 ? 23.147 11.702 -27.200 1.00 95.19 98 LYS A N 1
ATOM 747 C CA . LYS A 1 98 ? 21.985 12.470 -27.613 1.00 95.19 98 LYS A CA 1
ATOM 748 C C . LYS A 1 98 ? 22.378 13.350 -28.787 1.00 95.19 98 LYS A C 1
ATOM 750 O O . LYS A 1 98 ? 23.398 14.036 -28.726 1.00 95.19 98 LYS A O 1
ATOM 755 N N . ASP A 1 99 ? 21.574 13.326 -29.836 1.00 93.25 99 ASP A N 1
ATOM 756 C CA . ASP A 1 99 ? 21.726 14.236 -30.957 1.00 93.25 99 ASP A CA 1
ATOM 757 C C . ASP A 1 99 ? 21.520 15.689 -30.472 1.00 93.25 99 ASP A C 1
ATOM 759 O O . ASP A 1 99 ? 20.529 15.975 -29.789 1.00 93.25 99 ASP A O 1
ATOM 763 N N . PRO A 1 100 ? 22.457 16.612 -30.748 1.00 91.75 100 PRO A N 1
ATOM 764 C CA . PRO A 1 100 ? 22.417 17.962 -30.192 1.00 91.75 100 PRO A CA 1
ATOM 765 C C . PRO A 1 100 ? 21.337 18.854 -30.819 1.00 91.75 100 PRO A C 1
ATOM 767 O O . PRO A 1 100 ? 20.953 19.844 -30.196 1.00 91.75 100 PRO A O 1
ATOM 770 N N . GLU A 1 101 ? 20.853 18.533 -32.021 1.00 93.75 101 GLU A N 1
ATOM 771 C CA . GLU A 1 101 ? 19.863 19.340 -32.743 1.00 93.75 101 GLU A CA 1
ATOM 772 C C . GLU A 1 101 ? 18.432 18.889 -32.428 1.00 93.75 101 GLU A C 1
ATOM 774 O O . GLU A 1 101 ? 17.554 19.706 -32.155 1.00 93.75 101 GLU A O 1
ATOM 779 N N . THR A 1 102 ? 18.202 17.579 -32.434 1.00 93.44 102 THR A N 1
ATOM 780 C CA . THR A 1 102 ? 16.883 16.951 -32.262 1.00 93.44 102 THR A CA 1
ATOM 781 C C . THR A 1 102 ? 16.618 16.518 -30.825 1.00 93.44 102 THR A C 1
ATOM 783 O O . THR A 1 102 ? 15.468 16.385 -30.407 1.00 93.44 102 THR A O 1
ATOM 786 N N . GLY A 1 103 ? 17.675 16.285 -30.048 1.00 93.00 103 GLY A N 1
ATOM 787 C CA . GLY A 1 103 ? 17.576 15.717 -28.715 1.00 93.00 103 GLY A CA 1
ATOM 788 C C . GLY A 1 103 ? 17.197 14.233 -28.680 1.00 93.00 103 GLY A C 1
ATOM 789 O O . GLY A 1 103 ? 16.863 13.734 -27.607 1.00 93.00 103 GLY A O 1
ATOM 790 N N . GLN A 1 104 ? 17.230 13.525 -29.807 1.00 94.50 104 GLN A N 1
ATOM 791 C CA . GLN A 1 104 ? 16.958 12.089 -29.865 1.00 94.50 104 GLN A CA 1
ATOM 792 C C . GLN A 1 104 ? 18.158 11.293 -29.329 1.00 94.50 104 GLN A C 1
ATOM 794 O O . GLN A 1 104 ? 19.305 11.659 -29.590 1.00 94.50 104 GLN A O 1
ATOM 799 N N . TYR A 1 105 ? 17.930 10.208 -28.581 1.00 95.19 105 TYR A N 1
ATOM 800 C CA . TYR A 1 105 ? 19.034 9.330 -28.187 1.00 95.19 105 TYR A CA 1
ATOM 801 C C . TYR A 1 105 ? 19.465 8.448 -29.361 1.00 95.19 105 TYR A C 1
ATOM 803 O O . TYR A 1 105 ? 18.635 7.972 -30.134 1.00 95.19 105 TYR A O 1
ATOM 811 N N . ALA A 1 106 ? 20.764 8.161 -29.466 1.00 92.25 106 ALA A N 1
ATOM 812 C CA . ALA A 1 106 ? 21.295 7.278 -30.508 1.00 92.25 106 ALA A CA 1
ATOM 813 C C . ALA A 1 106 ? 20.670 5.871 -30.453 1.00 92.25 106 ALA A C 1
ATOM 815 O O . ALA A 1 106 ? 20.449 5.247 -31.491 1.00 92.25 106 ALA A O 1
ATOM 816 N N . LEU A 1 107 ? 20.342 5.392 -29.245 1.00 90.62 107 LEU A N 1
ATOM 817 C CA . LEU A 1 107 ? 19.610 4.142 -29.059 1.00 90.62 107 LEU A CA 1
ATOM 818 C C . LEU A 1 107 ? 18.200 4.214 -29.663 1.00 90.62 107 LEU A C 1
ATOM 820 O O . LEU A 1 107 ? 17.808 3.272 -30.338 1.00 90.62 107 LEU A O 1
ATOM 824 N N . ASP A 1 108 ? 17.470 5.321 -29.495 1.00 94.56 108 ASP A N 1
ATOM 825 C CA . ASP A 1 108 ? 16.123 5.470 -30.067 1.00 94.56 108 ASP A CA 1
ATOM 826 C C . ASP A 1 108 ? 16.172 5.343 -31.595 1.00 94.56 108 ASP A C 1
ATOM 828 O O . ASP A 1 108 ? 15.429 4.554 -32.179 1.00 94.56 108 ASP A O 1
ATOM 832 N N . ALA A 1 109 ? 17.120 6.037 -32.233 1.00 92.19 109 ALA A N 1
ATOM 833 C CA . ALA A 1 109 ? 17.328 5.961 -33.677 1.00 92.19 109 ALA A CA 1
ATOM 834 C C . ALA A 1 109 ? 17.679 4.534 -34.142 1.00 92.19 109 ALA A C 1
ATOM 836 O O . ALA A 1 109 ? 17.192 4.084 -35.178 1.00 92.19 109 ALA A O 1
ATOM 837 N N . LEU A 1 110 ? 18.488 3.792 -33.373 1.00 90.00 110 LEU A N 1
ATOM 838 C CA . LEU A 1 110 ? 18.788 2.384 -33.657 1.00 90.00 110 LEU A CA 1
ATOM 839 C C . LEU A 1 110 ? 17.535 1.503 -33.546 1.00 90.00 110 LEU A C 1
ATOM 841 O O . LEU A 1 110 ? 17.309 0.649 -34.403 1.00 90.00 110 LEU A O 1
ATOM 845 N N . LEU A 1 111 ? 16.715 1.705 -32.514 1.00 92.75 111 LEU A N 1
ATOM 846 C CA . LEU A 1 111 ? 15.498 0.923 -32.296 1.00 92.75 111 LEU A CA 1
ATOM 847 C C . LEU A 1 111 ? 14.432 1.202 -33.356 1.00 92.75 111 LEU A C 1
ATOM 849 O O . LEU A 1 111 ? 13.736 0.275 -33.767 1.00 92.75 111 LEU A O 1
ATOM 853 N N . GLU A 1 112 ? 14.343 2.425 -33.873 1.00 93.69 112 GLU A N 1
ATOM 854 C CA . GLU A 1 112 ? 13.473 2.756 -35.008 1.00 93.69 112 GLU A CA 1
ATOM 855 C C . GLU A 1 112 ? 13.827 1.953 -36.269 1.00 93.69 112 GLU A C 1
ATOM 857 O O . GLU A 1 112 ? 12.932 1.548 -37.014 1.00 93.69 112 GLU A O 1
ATOM 862 N N . LEU A 1 113 ? 15.111 1.641 -36.497 1.00 92.19 113 LEU A N 1
ATOM 863 C CA . LEU A 1 113 ? 15.519 0.772 -37.609 1.00 92.19 113 LEU A CA 1
ATOM 864 C C . LEU A 1 113 ? 14.956 -0.645 -37.466 1.00 92.19 113 LEU A C 1
ATOM 866 O O . LEU A 1 113 ? 14.634 -1.270 -38.473 1.00 92.19 113 LEU A O 1
ATOM 870 N N . THR A 1 114 ? 14.790 -1.131 -36.233 1.00 90.88 114 THR A N 1
ATOM 871 C CA . THR A 1 114 ? 14.249 -2.474 -35.962 1.00 90.88 114 THR A CA 1
ATOM 872 C C . THR A 1 114 ? 12.750 -2.586 -36.240 1.00 90.88 114 THR A C 1
ATOM 874 O O . THR A 1 114 ? 12.240 -3.693 -36.383 1.00 90.88 114 THR A O 1
ATOM 877 N N . GLN A 1 115 ? 12.041 -1.456 -36.344 1.00 89.19 115 GLN A N 1
ATOM 878 C CA . GLN A 1 115 ? 10.606 -1.411 -36.647 1.00 89.19 115 GLN A CA 1
ATOM 879 C C . GLN A 1 115 ? 10.308 -1.318 -38.150 1.00 89.19 115 GLN A C 1
ATOM 881 O O . GLN A 1 115 ? 9.141 -1.314 -38.549 1.00 89.19 115 GLN A O 1
ATOM 886 N N . ARG A 1 116 ? 11.337 -1.216 -39.001 1.00 92.56 116 ARG A N 1
ATOM 887 C CA . ARG A 1 116 ? 11.146 -1.115 -40.449 1.00 92.56 116 ARG A CA 1
ATOM 888 C C . ARG A 1 116 ? 10.663 -2.444 -41.043 1.00 92.56 116 ARG A C 1
ATOM 890 O O . ARG A 1 116 ? 11.105 -3.494 -40.583 1.00 92.56 116 ARG A O 1
ATOM 897 N N . PRO A 1 117 ? 9.821 -2.426 -42.094 1.00 90.88 117 PRO A N 1
ATOM 898 C CA . PRO A 1 117 ? 9.327 -3.648 -42.735 1.00 90.88 117 PRO A CA 1
ATOM 899 C C . PRO A 1 117 ? 10.431 -4.600 -43.221 1.00 90.88 117 PRO A C 1
ATOM 901 O O . PRO A 1 117 ? 10.229 -5.809 -43.258 1.00 90.88 117 PRO A O 1
ATOM 904 N N . GLU A 1 118 ? 11.585 -4.056 -43.607 1.00 92.31 118 GLU A N 1
ATOM 905 C CA . GLU A 1 118 ? 12.757 -4.792 -44.087 1.00 92.31 118 GLU A CA 1
ATOM 906 C C . GLU A 1 118 ? 13.725 -5.259 -42.984 1.00 92.31 118 GLU A C 1
ATOM 908 O O . GLU A 1 118 ? 14.744 -5.880 -43.295 1.00 92.31 118 GLU A O 1
ATOM 913 N N . ALA A 1 119 ? 13.453 -4.951 -41.712 1.00 90.62 119 ALA A N 1
ATOM 914 C CA . ALA A 1 119 ? 14.338 -5.312 -40.612 1.00 90.62 119 ALA A CA 1
ATOM 915 C C . ALA A 1 119 ? 14.394 -6.843 -40.420 1.00 90.62 119 ALA A C 1
ATOM 917 O O . ALA A 1 119 ? 13.347 -7.497 -40.402 1.00 90.62 119 ALA A O 1
ATOM 918 N N . PRO A 1 120 ? 15.591 -7.439 -40.245 1.00 91.06 120 PRO A N 1
ATOM 919 C CA . PRO A 1 120 ? 15.711 -8.858 -39.936 1.00 91.06 120 PRO A CA 1
ATOM 920 C C . PRO A 1 120 ? 14.962 -9.238 -38.652 1.00 91.06 120 PRO A C 1
ATOM 922 O O . PRO A 1 120 ? 14.989 -8.509 -37.656 1.00 91.06 120 PRO A O 1
ATOM 925 N N . GLU A 1 121 ? 14.347 -10.420 -38.647 1.00 87.94 121 GLU A N 1
ATOM 926 C CA . GLU A 1 121 ? 13.737 -10.980 -37.441 1.00 87.94 121 GLU A CA 1
ATOM 927 C C . GLU A 1 121 ? 14.791 -11.122 -36.328 1.00 87.94 121 GLU A C 1
ATOM 929 O O . GLU A 1 121 ? 15.929 -11.522 -36.574 1.00 87.94 121 GLU A O 1
ATOM 934 N N . GLY A 1 122 ? 14.434 -10.744 -35.099 1.00 88.56 122 GLY A N 1
ATOM 935 C CA . GLY A 1 122 ? 15.355 -10.765 -33.957 1.00 88.56 122 GLY A CA 1
ATOM 936 C C . GLY A 1 122 ? 16.314 -9.570 -33.865 1.00 88.56 122 GLY A C 1
ATOM 937 O O . GLY A 1 122 ? 17.047 -9.478 -32.883 1.00 88.56 122 GLY A O 1
ATOM 938 N N . MET A 1 123 ? 16.286 -8.611 -34.803 1.00 92.06 123 MET A N 1
ATOM 939 C CA . MET A 1 123 ? 17.144 -7.415 -34.739 1.00 92.06 123 MET A CA 1
ATOM 940 C C . MET A 1 123 ? 16.926 -6.596 -33.454 1.00 92.06 123 MET A C 1
ATOM 942 O O . MET A 1 123 ? 17.891 -6.097 -32.880 1.00 92.06 123 MET A O 1
ATOM 946 N N . LEU A 1 124 ? 15.683 -6.504 -32.965 1.00 93.38 124 LEU A N 1
ATOM 947 C CA . LEU A 1 124 ? 15.368 -5.853 -31.687 1.00 93.38 124 LEU A CA 1
ATOM 948 C C . LEU A 1 124 ? 16.037 -6.563 -30.502 1.00 93.38 124 LEU A C 1
ATOM 950 O O . LEU A 1 124 ? 16.645 -5.914 -29.658 1.00 93.38 124 LEU A O 1
ATOM 954 N N . GLU A 1 125 ? 15.966 -7.893 -30.463 1.00 91.88 125 GLU A N 1
ATOM 955 C CA . GLU A 1 125 ? 16.574 -8.697 -29.399 1.00 91.88 125 GLU A CA 1
ATOM 956 C C . GLU A 1 125 ? 18.103 -8.642 -29.457 1.00 91.88 125 GLU A C 1
ATOM 958 O O . GLU A 1 125 ? 18.747 -8.565 -28.420 1.00 91.88 125 GLU A O 1
ATOM 963 N N . MET A 1 126 ? 18.695 -8.580 -30.651 1.00 89.94 126 MET A N 1
ATOM 964 C CA . MET A 1 126 ? 20.130 -8.334 -30.798 1.00 89.94 126 MET A CA 1
ATOM 965 C C . MET A 1 126 ? 20.522 -6.930 -30.307 1.00 89.94 126 MET A C 1
ATOM 967 O O . MET A 1 126 ? 21.581 -6.763 -29.705 1.00 89.94 126 MET A O 1
ATOM 971 N N . ALA A 1 127 ? 19.679 -5.919 -30.538 1.00 91.31 127 ALA A N 1
ATOM 972 C CA . ALA A 1 127 ? 19.952 -4.546 -30.125 1.00 91.31 127 ALA A CA 1
ATOM 973 C C . ALA A 1 127 ? 19.856 -4.358 -28.602 1.00 91.31 127 ALA A C 1
ATOM 975 O O . ALA A 1 127 ? 20.741 -3.734 -28.015 1.00 91.31 127 ALA A O 1
ATOM 976 N N . THR A 1 128 ? 18.816 -4.896 -27.956 1.00 93.12 128 THR A N 1
ATOM 977 C CA . THR A 1 128 ? 18.528 -4.633 -26.531 1.00 93.12 128 THR A CA 1
ATOM 978 C C . THR A 1 128 ? 18.836 -5.796 -25.593 1.00 93.12 128 THR A C 1
ATOM 980 O O . THR A 1 128 ? 19.084 -5.569 -24.410 1.00 93.12 128 THR A O 1
ATOM 983 N N . GLY A 1 129 ? 18.889 -7.023 -26.107 1.00 93.62 129 GLY A N 1
ATOM 984 C CA . GLY A 1 129 ? 19.233 -8.221 -25.352 1.00 93.62 129 GLY A CA 1
ATOM 985 C C . GLY A 1 129 ? 18.193 -8.626 -24.305 1.00 93.62 129 GLY A C 1
ATOM 986 O O . GLY A 1 129 ? 17.008 -8.273 -24.345 1.00 93.62 129 GLY A O 1
ATOM 987 N N . THR A 1 130 ? 18.668 -9.401 -23.335 1.00 96.19 130 THR A N 1
ATOM 988 C CA . THR A 1 130 ? 17.936 -9.766 -22.119 1.00 96.19 130 THR A CA 1
ATOM 989 C C . THR A 1 130 ? 18.514 -9.035 -20.917 1.00 96.19 130 THR A C 1
ATOM 991 O O . THR A 1 130 ? 19.718 -8.775 -20.868 1.00 96.19 130 THR A O 1
ATOM 994 N N . ALA A 1 131 ? 17.670 -8.768 -19.927 1.00 97.25 131 ALA A N 1
ATOM 995 C CA . ALA A 1 131 ? 18.077 -8.224 -18.644 1.00 97.25 131 ALA A CA 1
ATOM 996 C C . ALA A 1 131 ? 17.844 -9.242 -17.522 1.00 97.25 131 ALA A C 1
ATOM 998 O O . ALA A 1 131 ? 16.779 -9.856 -17.447 1.00 97.25 131 ALA A O 1
ATOM 999 N N . GLU A 1 132 ? 18.826 -9.383 -16.635 1.00 98.25 132 GLU A N 1
ATOM 1000 C CA . GLU A 1 132 ? 18.643 -9.968 -15.309 1.00 98.25 132 GLU A CA 1
ATOM 1001 C C . GLU A 1 132 ? 18.203 -8.855 -14.351 1.00 98.25 132 GLU A C 1
ATOM 1003 O O . GLU A 1 132 ? 18.932 -7.887 -14.136 1.00 98.25 132 GLU A O 1
ATOM 1008 N N . ILE A 1 133 ? 17.003 -8.984 -13.789 1.00 98.00 133 ILE A N 1
ATOM 1009 C CA . ILE A 1 133 ? 16.336 -7.971 -12.966 1.00 98.00 133 ILE A CA 1
ATOM 1010 C C . ILE A 1 133 ? 16.350 -8.402 -11.501 1.00 98.00 133 ILE A C 1
ATOM 1012 O O . ILE A 1 133 ? 16.032 -9.546 -11.163 1.00 98.00 133 ILE A O 1
ATOM 1016 N N . ASN A 1 134 ? 16.690 -7.456 -10.630 1.00 97.75 134 ASN A N 1
ATOM 1017 C CA . ASN A 1 134 ? 16.905 -7.653 -9.203 1.00 97.75 134 ASN A CA 1
ATOM 1018 C C . ASN A 1 134 ? 16.222 -6.542 -8.375 1.00 97.75 134 ASN A C 1
ATOM 1020 O O . ASN A 1 134 ? 15.843 -5.487 -8.892 1.00 97.75 134 ASN A O 1
ATOM 1024 N N . GLY A 1 135 ? 16.017 -6.811 -7.084 1.00 95.25 135 GLY A N 1
ATOM 1025 C CA . GLY A 1 135 ? 15.467 -5.885 -6.089 1.00 95.25 135 GLY A CA 1
ATOM 1026 C C . GLY A 1 135 ? 13.947 -5.674 -6.129 1.00 95.25 135 GLY A C 1
ATOM 1027 O O . GLY A 1 135 ? 13.383 -5.053 -5.229 1.00 95.25 135 GLY A O 1
ATOM 1028 N N . LEU A 1 136 ? 13.251 -6.243 -7.119 1.00 94.94 136 LEU A N 1
ATOM 1029 C CA . LEU A 1 136 ? 11.791 -6.140 -7.256 1.00 94.94 136 LEU A CA 1
ATOM 1030 C C . LEU A 1 136 ? 11.019 -7.334 -6.678 1.00 94.94 136 LEU A C 1
ATOM 1032 O O . LEU A 1 136 ? 9.792 -7.357 -6.758 1.00 94.94 136 LEU A O 1
ATOM 1036 N N . SER A 1 137 ? 11.700 -8.324 -6.100 1.00 92.69 137 SER A N 1
ATOM 1037 C CA . SER A 1 137 ? 11.051 -9.521 -5.553 1.00 92.69 137 SER A CA 1
ATOM 1038 C C . SER A 1 137 ? 10.287 -9.229 -4.258 1.00 92.69 137 SER A C 1
ATOM 1040 O O . SER A 1 137 ? 9.081 -9.481 -4.161 1.00 92.69 137 SER A O 1
ATOM 1042 N N . ALA A 1 138 ? 10.974 -8.638 -3.279 1.00 90.88 138 ALA A N 1
ATOM 1043 C CA . ALA A 1 138 ? 10.407 -8.209 -2.009 1.00 90.88 138 ALA A CA 1
ATOM 1044 C C . ALA A 1 138 ? 11.221 -7.068 -1.384 1.00 90.88 138 ALA A C 1
ATOM 1046 O O . ALA A 1 138 ? 12.450 -7.110 -1.367 1.00 90.88 138 ALA A O 1
ATOM 1047 N N . TRP A 1 139 ? 10.544 -6.069 -0.814 1.00 91.94 139 TRP A N 1
ATOM 1048 C CA . TRP A 1 139 ? 11.196 -4.976 -0.088 1.00 91.94 139 TRP A CA 1
ATOM 1049 C C . TRP A 1 139 ? 10.266 -4.325 0.942 1.00 91.94 139 TRP A C 1
ATOM 1051 O O . TRP A 1 139 ? 9.062 -4.585 0.995 1.00 91.94 139 TRP A O 1
ATOM 1061 N N . SER A 1 140 ? 10.841 -3.466 1.785 1.00 89.25 140 SER A N 1
ATOM 1062 C CA . SER A 1 140 ? 10.092 -2.622 2.716 1.00 89.25 140 SER A CA 1
ATOM 1063 C C . SER A 1 140 ? 10.187 -1.168 2.273 1.00 89.25 140 SER A C 1
ATOM 1065 O O . SER A 1 140 ? 11.283 -0.683 1.997 1.00 89.25 140 SER A O 1
ATOM 1067 N N . ALA A 1 141 ? 9.061 -0.462 2.248 1.00 86.56 141 ALA A N 1
ATOM 1068 C CA . ALA A 1 141 ? 9.034 0.977 2.018 1.00 86.56 141 ALA A CA 1
ATOM 1069 C C . ALA A 1 141 ? 8.883 1.723 3.345 1.00 86.56 141 ALA A C 1
ATOM 1071 O O . ALA A 1 141 ? 8.106 1.308 4.206 1.00 86.56 141 ALA A O 1
ATOM 1072 N N . ASN A 1 142 ? 9.591 2.844 3.497 1.00 85.44 142 ASN A N 1
ATOM 1073 C CA . ASN A 1 142 ? 9.424 3.744 4.639 1.00 85.44 142 ASN A CA 1
ATOM 1074 C C . ASN A 1 142 ? 8.204 4.659 4.433 1.00 85.44 142 ASN A C 1
ATOM 1076 O O . ASN A 1 142 ? 8.319 5.876 4.298 1.00 85.44 142 ASN A O 1
ATOM 1080 N N . ALA A 1 143 ? 7.044 4.025 4.317 1.00 86.88 143 ALA A N 1
ATOM 1081 C CA . ALA A 1 143 ? 5.741 4.640 4.157 1.00 86.88 143 ALA A CA 1
ATOM 1082 C C . ALA A 1 143 ? 4.713 3.785 4.906 1.00 86.88 143 ALA A C 1
ATOM 1084 O O . ALA A 1 143 ? 4.933 2.582 5.075 1.00 86.88 143 ALA A O 1
ATOM 1085 N N . GLY A 1 144 ? 3.600 4.377 5.331 1.00 83.75 144 GLY A N 1
ATOM 1086 C CA . GLY A 1 144 ? 2.591 3.668 6.118 1.00 83.75 144 GLY A CA 1
ATOM 1087 C C . GLY A 1 144 ? 1.231 4.356 6.136 1.00 83.75 144 GLY A C 1
ATOM 1088 O O . GLY A 1 144 ? 1.022 5.368 5.467 1.00 83.75 144 GLY A O 1
ATOM 1089 N N . LEU A 1 145 ? 0.301 3.770 6.893 1.00 84.19 145 LEU A N 1
ATOM 1090 C CA . LEU A 1 145 ? -1.050 4.293 7.096 1.00 84.19 145 LEU A CA 1
ATOM 1091 C C . LEU A 1 145 ? -1.261 4.685 8.556 1.00 84.19 145 LEU A C 1
ATOM 1093 O O . LEU A 1 145 ? -0.951 3.905 9.456 1.00 84.19 145 LEU A O 1
ATOM 1097 N N . GLU A 1 146 ? -1.857 5.851 8.767 1.00 81.00 146 GLU A N 1
ATOM 1098 C CA . GLU A 1 146 ? -2.295 6.348 10.068 1.00 81.00 146 GLU A CA 1
ATOM 1099 C C . GLU A 1 146 ? -3.813 6.454 10.093 1.00 81.00 146 GLU A C 1
ATOM 1101 O O . GLU A 1 146 ? -4.431 6.996 9.181 1.00 81.00 146 GLU A O 1
ATOM 1106 N N . VAL A 1 147 ? -4.426 5.930 11.147 1.00 78.44 147 VAL A N 1
ATOM 1107 C CA . VAL A 1 147 ? -5.879 5.975 11.325 1.00 78.44 147 VAL A CA 1
ATOM 1108 C C . VAL A 1 147 ? -6.270 7.341 11.874 1.00 78.44 147 VAL A C 1
ATOM 1110 O O . VAL A 1 147 ? -5.736 7.777 12.897 1.00 78.44 147 VAL A O 1
ATOM 1113 N N . GLU A 1 148 ? -7.248 7.988 11.253 1.00 78.94 148 GLU A N 1
ATOM 1114 C CA . GLU A 1 148 ? -7.820 9.207 11.809 1.00 78.94 148 GLU A CA 1
ATOM 1115 C C . GLU A 1 148 ? -8.751 8.931 12.994 1.00 78.94 148 GLU A C 1
ATOM 1117 O O . GLU A 1 148 ? -9.444 7.914 13.070 1.00 78.94 148 GLU A O 1
ATOM 1122 N N . ASN A 1 149 ? -8.794 9.878 13.933 1.00 78.62 149 ASN A N 1
ATOM 1123 C CA . ASN A 1 149 ? -9.710 9.800 15.065 1.00 78.62 149 ASN A CA 1
ATOM 1124 C C . ASN A 1 149 ? -11.155 9.869 14.574 1.00 78.62 149 ASN A C 1
ATOM 1126 O O . ASN A 1 149 ? -11.526 10.797 13.856 1.00 78.62 149 ASN A O 1
ATOM 1130 N N . VAL A 1 150 ? -11.994 8.954 15.052 1.00 78.81 150 VAL A N 1
ATOM 1131 C CA . VAL A 1 150 ? -13.401 8.903 14.657 1.00 78.81 150 VAL A CA 1
ATOM 1132 C C . VAL A 1 150 ? -14.314 8.861 15.872 1.00 78.81 150 VAL A C 1
ATOM 1134 O O . VAL A 1 150 ? -14.007 8.244 16.891 1.00 78.81 150 VAL A O 1
ATOM 1137 N N . ASN A 1 151 ? -15.457 9.534 15.770 1.00 84.50 151 ASN A N 1
ATOM 1138 C CA . ASN A 1 151 ? -16.524 9.453 16.759 1.00 84.50 151 ASN A CA 1
ATOM 1139 C C . ASN A 1 151 ? -17.653 8.597 16.200 1.00 84.50 151 ASN A C 1
ATOM 1141 O O . ASN A 1 151 ? -18.088 8.807 15.069 1.00 84.50 151 ASN A O 1
ATOM 1145 N N . THR A 1 152 ? -18.169 7.677 17.008 1.00 83.94 152 THR A N 1
ATOM 1146 C CA . THR A 1 152 ? -19.357 6.906 16.649 1.00 83.94 152 THR A CA 1
ATOM 1147 C C . THR A 1 152 ? -20.355 6.813 17.793 1.00 83.94 152 THR A C 1
ATOM 1149 O O . THR A 1 152 ? -19.993 6.940 18.958 1.00 83.94 152 THR A O 1
ATOM 1152 N N . ALA A 1 153 ? -21.626 6.599 17.469 1.00 88.62 153 ALA A N 1
ATOM 1153 C CA . ALA A 1 153 ? -22.647 6.314 18.461 1.00 88.62 153 ALA A CA 1
ATOM 1154 C C . ALA A 1 153 ? -22.531 4.856 18.934 1.00 88.62 153 ALA A C 1
ATOM 1156 O O . ALA A 1 153 ? -22.519 3.923 18.127 1.00 88.62 153 ALA A O 1
ATOM 1157 N N . GLY A 1 154 ? -22.477 4.676 20.250 1.00 87.50 154 GLY A N 1
ATOM 1158 C CA . GLY A 1 154 ? -22.392 3.397 20.935 1.00 87.50 154 GLY A CA 1
ATOM 1159 C C . GLY A 1 154 ? -23.603 3.106 21.815 1.00 87.50 154 GLY A C 1
ATOM 1160 O O . GLY A 1 154 ? -24.292 4.011 22.289 1.00 87.50 154 GLY A O 1
ATOM 1161 N N . LEU A 1 155 ? -23.825 1.817 22.043 1.00 90.19 155 LEU A N 1
ATOM 1162 C CA . LEU A 1 155 ? -24.782 1.236 22.969 1.00 90.19 155 LEU A CA 1
ATOM 1163 C C . LEU A 1 155 ? -24.035 0.292 23.910 1.00 90.19 155 LEU A C 1
ATOM 1165 O O . LEU A 1 155 ? -23.303 -0.598 23.472 1.00 90.19 155 LEU A O 1
ATOM 1169 N N . MET A 1 156 ? -24.253 0.473 25.207 1.00 91.00 156 MET A N 1
ATOM 1170 C CA . MET A 1 156 ? -23.619 -0.308 26.257 1.00 91.00 156 MET A CA 1
ATOM 1171 C C . MET A 1 156 ? -24.692 -1.014 27.072 1.00 91.00 156 MET A C 1
ATOM 1173 O O . MET A 1 156 ? -25.558 -0.388 27.682 1.00 91.00 156 MET A O 1
ATOM 1177 N N . PHE A 1 157 ? -24.619 -2.337 27.095 1.00 94.00 157 PHE A N 1
ATOM 1178 C CA . PHE A 1 157 ? -25.487 -3.193 27.883 1.00 94.00 157 PHE A CA 1
ATOM 1179 C C . PHE A 1 157 ? -24.700 -3.749 29.060 1.00 94.00 157 PHE A C 1
ATOM 1181 O O . PHE A 1 157 ? -23.682 -4.402 28.868 1.00 94.00 157 PHE A O 1
ATOM 1188 N N . ASN A 1 158 ? -25.174 -3.513 30.275 1.00 93.88 158 ASN A N 1
ATOM 1189 C CA . ASN A 1 158 ? -24.558 -4.012 31.494 1.00 93.88 158 ASN A CA 1
ATOM 1190 C C . ASN A 1 158 ? -25.480 -5.031 32.151 1.00 93.88 158 ASN A C 1
ATOM 1192 O O . ASN A 1 158 ? -26.640 -4.727 32.435 1.00 93.88 158 ASN A O 1
ATOM 1196 N N . TYR A 1 159 ? -24.937 -6.203 32.455 1.00 94.75 159 TYR A N 1
ATOM 1197 C CA . TYR A 1 159 ? -25.521 -7.168 33.371 1.00 94.75 159 TYR A CA 1
ATOM 1198 C C . TYR A 1 159 ? -24.795 -7.089 34.710 1.00 94.75 159 TYR A C 1
ATOM 1200 O O . TYR A 1 159 ? -23.610 -7.406 34.796 1.00 94.75 159 TYR A O 1
ATOM 1208 N N . HIS A 1 160 ? -25.492 -6.659 35.755 1.00 92.62 160 HIS A N 1
ATOM 1209 C CA . HIS A 1 160 ? -24.921 -6.561 37.092 1.00 92.62 160 HIS A CA 1
ATOM 1210 C C . HIS A 1 160 ? -25.046 -7.909 37.795 1.00 92.62 160 HIS A C 1
ATOM 1212 O O . HIS A 1 160 ? -26.149 -8.379 38.079 1.00 92.62 160 HIS A O 1
ATOM 1218 N N . ILE A 1 161 ? -23.901 -8.533 38.066 1.00 93.56 161 ILE A N 1
ATOM 1219 C CA . ILE A 1 161 ? -23.813 -9.800 38.798 1.00 93.56 161 ILE A CA 1
ATOM 1220 C C . ILE A 1 161 ? -24.143 -9.556 40.274 1.00 93.56 161 ILE A C 1
ATOM 1222 O O . ILE A 1 161 ? -24.853 -10.342 40.897 1.00 93.56 161 ILE A O 1
ATOM 1226 N N . ASN A 1 162 ? -23.620 -8.462 40.829 1.00 91.25 162 ASN A N 1
ATOM 1227 C CA . ASN A 1 162 ? -23.877 -7.996 42.188 1.00 91.25 162 ASN A CA 1
ATOM 1228 C C . ASN A 1 162 ? -23.727 -6.466 42.255 1.00 91.25 162 ASN A C 1
ATOM 1230 O O . ASN A 1 162 ? -23.522 -5.816 41.231 1.00 91.25 162 ASN A O 1
ATOM 1234 N N . GLU A 1 163 ? -23.813 -5.887 43.455 1.00 90.00 163 GLU A N 1
ATOM 1235 C CA . GLU A 1 163 ? -23.734 -4.435 43.649 1.00 90.00 163 GLU A CA 1
ATOM 1236 C C . GLU A 1 163 ? -22.453 -3.794 43.108 1.00 90.00 163 GLU A C 1
ATOM 1238 O O . GLU A 1 163 ? -22.514 -2.643 42.681 1.00 90.00 163 GLU A O 1
ATOM 1243 N N . GLN A 1 164 ? -21.321 -4.499 43.102 1.00 93.00 164 GLN A N 1
ATOM 1244 C CA . GLN A 1 164 ? -20.028 -3.969 42.674 1.00 93.00 164 GLN A CA 1
ATOM 1245 C C . GLN A 1 164 ? -19.557 -4.498 41.321 1.00 93.00 164 GLN A C 1
ATOM 1247 O O . GLN A 1 164 ? -18.657 -3.904 40.754 1.00 93.00 164 GLN A O 1
ATOM 1252 N N . VAL A 1 165 ? -20.102 -5.589 40.787 1.00 95.50 165 VAL A N 1
ATOM 1253 C CA . VAL A 1 165 ? -19.555 -6.249 39.593 1.00 95.50 165 VAL A CA 1
ATOM 1254 C C . VAL A 1 165 ? -20.594 -6.323 38.486 1.00 95.50 165 VAL A C 1
ATOM 1256 O O . VAL A 1 165 ? -21.676 -6.883 38.681 1.00 95.50 165 VAL A O 1
ATOM 1259 N N . SER A 1 166 ? -20.231 -5.840 37.297 1.00 95.12 166 SER A N 1
ATOM 1260 C CA . SER A 1 166 ? -21.017 -6.010 36.075 1.00 95.12 166 SER A CA 1
ATOM 1261 C C . SER A 1 166 ? -20.203 -6.630 34.942 1.00 95.12 166 SER A C 1
ATOM 1263 O O . SER A 1 166 ? -18.975 -6.565 34.916 1.00 95.12 166 SER A O 1
ATOM 1265 N N . ILE A 1 167 ? -20.913 -7.224 33.990 1.00 97.38 167 ILE A N 1
ATOM 1266 C CA . ILE A 1 167 ? -20.406 -7.552 32.662 1.00 97.38 167 ILE A CA 1
ATOM 1267 C C . ILE A 1 167 ? -21.053 -6.587 31.680 1.00 97.38 167 ILE A C 1
ATOM 1269 O O . ILE A 1 167 ? -22.279 -6.500 31.611 1.00 97.38 167 ILE A O 1
ATOM 1273 N N . GLN A 1 168 ? -20.236 -5.873 30.919 1.00 94.44 168 GLN A N 1
ATOM 1274 C CA . GLN A 1 168 ? -20.655 -4.890 29.941 1.00 94.44 168 GLN A CA 1
ATOM 1275 C C . GLN A 1 168 ? -20.332 -5.359 28.526 1.00 94.44 168 GLN A C 1
ATOM 1277 O O . GLN A 1 168 ? -19.175 -5.614 28.202 1.00 94.44 168 GLN A O 1
ATOM 1282 N N . LEU A 1 169 ? -21.351 -5.398 27.677 1.00 95.38 169 LEU A N 1
ATOM 1283 C CA . LEU A 1 169 ? -21.224 -5.520 26.233 1.00 95.38 169 LEU A CA 1
ATOM 1284 C C . LEU A 1 169 ? -21.343 -4.127 25.608 1.00 95.38 169 LEU A C 1
ATOM 1286 O O . LEU A 1 169 ? -22.295 -3.400 25.887 1.00 95.38 169 LEU A O 1
ATOM 1290 N N . MET A 1 170 ? -20.392 -3.772 24.755 1.00 90.81 170 MET A N 1
ATOM 1291 C CA . MET A 1 170 ? -20.347 -2.520 24.012 1.00 90.81 170 MET A CA 1
ATOM 1292 C C . MET A 1 170 ? -20.464 -2.825 22.522 1.00 90.81 170 MET A C 1
ATOM 1294 O O . MET A 1 170 ? -19.719 -3.642 21.978 1.00 90.81 170 MET A O 1
ATOM 1298 N N . GLY A 1 171 ? -21.405 -2.159 21.868 1.00 89.50 171 GLY A N 1
ATOM 1299 C CA . GLY A 1 171 ? -21.571 -2.163 20.421 1.00 89.50 171 GLY A CA 1
ATOM 1300 C C . GLY A 1 171 ? -21.909 -0.760 19.940 1.00 89.50 171 GLY A C 1
ATOM 1301 O O . GLY A 1 171 ? -22.056 0.159 20.738 1.00 89.50 171 GLY A O 1
ATOM 1302 N N . GLY A 1 172 ? -22.040 -0.568 18.637 1.00 84.56 172 GLY A N 1
ATOM 1303 C CA . GLY A 1 172 ? -22.356 0.745 18.093 1.00 84.56 172 GLY A CA 1
ATOM 1304 C C . GLY A 1 172 ? -22.582 0.705 16.598 1.00 84.56 172 GLY A C 1
ATOM 1305 O O . GLY A 1 172 ? -22.510 -0.352 15.970 1.00 84.56 172 GLY A O 1
ATOM 1306 N N . ILE A 1 173 ? -22.847 1.878 16.036 1.00 89.94 173 ILE A N 1
ATOM 1307 C CA . ILE A 1 173 ? -22.864 2.046 14.588 1.00 89.94 173 ILE A CA 1
ATOM 1308 C C . ILE A 1 173 ? -21.403 1.961 14.122 1.00 89.94 173 ILE A C 1
ATOM 1310 O O . ILE A 1 173 ? -20.574 2.721 14.616 1.00 89.94 173 ILE A O 1
ATOM 1314 N N . PRO A 1 174 ? -21.034 1.050 13.216 1.00 89.19 174 PRO A N 1
ATOM 1315 C CA . PRO A 1 174 ? -19.652 0.932 12.761 1.00 89.19 174 PRO A CA 1
ATOM 1316 C C . PRO A 1 174 ? -19.261 2.184 11.959 1.00 89.19 174 PRO A C 1
ATOM 1318 O O . PRO A 1 174 ? -19.872 2.438 10.911 1.00 89.19 174 PRO A O 1
ATOM 1321 N N . PRO A 1 175 ? -18.289 2.997 12.408 1.00 87.81 175 PRO A N 1
ATOM 1322 C CA . PRO A 1 175 ? -17.875 4.170 11.654 1.00 87.81 175 PRO A CA 1
ATOM 1323 C C . PRO A 1 175 ? -17.114 3.769 10.386 1.00 87.81 175 PRO A C 1
ATOM 1325 O O . PRO A 1 175 ? -16.484 2.710 10.328 1.00 87.81 175 PRO A O 1
ATOM 1328 N N . LYS A 1 176 ? -17.150 4.644 9.376 1.00 90.38 176 LYS A N 1
ATOM 1329 C CA . LYS A 1 176 ? -16.150 4.637 8.303 1.00 90.38 176 LYS A CA 1
ATOM 1330 C C . LYS A 1 176 ? -14.951 5.434 8.807 1.00 90.38 176 LYS A C 1
ATOM 1332 O O . LYS A 1 176 ? -15.137 6.526 9.339 1.00 90.38 176 LYS A O 1
ATOM 1337 N N . VAL A 1 177 ? -13.770 4.842 8.714 1.00 86.25 177 VAL A N 1
ATOM 1338 C CA . VAL A 1 177 ? -12.527 5.406 9.229 1.00 86.25 177 VAL A CA 1
ATOM 1339 C C . VAL A 1 177 ? -11.597 5.654 8.062 1.00 86.25 177 VAL A C 1
ATOM 1341 O O . VAL A 1 177 ? -11.354 4.751 7.255 1.00 86.25 177 VAL A O 1
ATOM 1344 N N . ASP A 1 178 ? -11.092 6.875 7.993 1.00 89.62 178 ASP A N 1
ATOM 1345 C CA . ASP A 1 178 ? -10.148 7.288 6.972 1.00 89.62 178 ASP A CA 1
ATOM 1346 C C . ASP A 1 178 ? -8.721 7.019 7.459 1.00 89.62 178 ASP A C 1
ATOM 1348 O O . ASP A 1 178 ? -8.380 7.207 8.632 1.00 89.62 178 ASP A O 1
ATOM 1352 N N . LEU A 1 179 ? -7.894 6.504 6.552 1.00 86.81 179 LEU A N 1
ATOM 1353 C CA . LEU A 1 179 ? -6.492 6.189 6.785 1.00 86.81 179 LEU A CA 1
ATOM 1354 C C . LEU A 1 179 ? -5.635 7.134 5.942 1.00 86.81 179 LEU A C 1
ATOM 1356 O O . LEU A 1 179 ? -5.641 7.081 4.705 1.00 86.81 179 LEU A O 1
ATOM 1360 N N . LYS A 1 180 ? -4.884 7.995 6.623 1.00 89.25 180 LYS A N 1
ATOM 1361 C CA . LYS A 1 180 ? -3.906 8.899 6.023 1.00 89.25 180 LYS A CA 1
ATOM 1362 C C . LYS A 1 180 ? -2.675 8.125 5.603 1.00 89.25 180 LYS A C 1
ATOM 1364 O O . LYS A 1 180 ? -2.141 7.334 6.374 1.00 89.25 180 LYS A O 1
ATOM 1369 N N . GLY A 1 181 ? -2.232 8.346 4.374 1.00 88.56 181 GLY A N 1
ATOM 1370 C CA . GLY A 1 181 ? -0.983 7.780 3.897 1.00 88.56 181 GLY A CA 1
ATOM 1371 C C . GLY A 1 181 ? 0.180 8.710 4.218 1.00 88.56 181 GLY A C 1
ATOM 1372 O O . GLY A 1 181 ? 0.091 9.907 3.975 1.00 88.56 181 GLY A O 1
ATOM 1373 N N . GLN A 1 182 ? 1.264 8.155 4.751 1.00 89.06 182 GLN A N 1
ATOM 1374 C CA . GLN A 1 182 ? 2.475 8.900 5.087 1.00 89.06 182 GLN A CA 1
ATOM 1375 C C . GLN A 1 182 ? 3.666 8.334 4.321 1.00 89.06 182 GLN A C 1
ATOM 1377 O O . GLN A 1 182 ? 3.878 7.120 4.295 1.00 89.06 182 GLN A O 1
ATOM 1382 N N . GLY A 1 183 ? 4.472 9.218 3.738 1.00 91.44 183 GLY A N 1
ATOM 1383 C CA . GLY A 1 183 ? 5.722 8.874 3.065 1.00 91.44 183 GLY A CA 1
ATOM 1384 C C . GLY A 1 183 ? 5.578 8.503 1.588 1.00 91.44 183 GLY A C 1
ATOM 1385 O O . GLY A 1 183 ? 4.540 8.677 0.951 1.00 91.44 183 GLY A O 1
ATOM 1386 N N . GLN A 1 184 ? 6.681 8.015 1.023 1.00 93.94 184 GLN A N 1
ATOM 1387 C CA . GLN A 1 184 ? 6.804 7.655 -0.389 1.00 93.94 184 GLN A CA 1
ATOM 1388 C C . GLN A 1 184 ? 7.221 6.193 -0.520 1.00 93.94 184 GLN A C 1
ATOM 1390 O O . GLN A 1 184 ? 8.111 5.718 0.188 1.00 93.94 184 GLN A O 1
ATOM 1395 N N . ILE A 1 185 ? 6.589 5.485 -1.449 1.00 92.62 185 ILE A N 1
ATOM 1396 C CA . ILE A 1 185 ? 6.913 4.102 -1.781 1.00 92.62 185 ILE A CA 1
ATOM 1397 C C . ILE A 1 185 ? 7.843 4.123 -2.989 1.00 92.62 185 ILE A C 1
ATOM 1399 O O . ILE A 1 185 ? 7.444 4.542 -4.073 1.00 92.62 185 ILE A O 1
ATOM 1403 N N . TYR A 1 186 ? 9.069 3.642 -2.797 1.00 94.69 186 TYR A N 1
ATOM 1404 C CA . TYR A 1 186 ? 10.043 3.439 -3.865 1.00 94.69 186 TYR A CA 1
ATOM 1405 C C . TYR A 1 186 ? 10.305 1.949 -4.061 1.00 94.69 186 TYR A C 1
ATOM 1407 O O . TYR A 1 186 ? 10.415 1.220 -3.074 1.00 94.69 186 TYR A O 1
ATOM 1415 N N . ALA A 1 187 ? 10.421 1.510 -5.312 1.00 94.62 187 ALA A N 1
ATOM 1416 C CA . ALA A 1 187 ? 10.873 0.174 -5.675 1.00 94.62 187 ALA A CA 1
ATOM 1417 C C . ALA A 1 187 ? 12.386 0.202 -5.973 1.00 94.62 187 ALA A C 1
ATOM 1419 O O . ALA A 1 187 ? 12.809 0.988 -6.828 1.00 94.62 187 ALA A O 1
ATOM 1420 N N . PRO A 1 188 ? 13.208 -0.613 -5.286 1.00 95.38 188 PRO A N 1
ATOM 1421 C CA . PRO A 1 188 ? 14.655 -0.620 -5.466 1.00 95.38 188 PRO A CA 1
ATOM 1422 C C . PRO A 1 188 ? 15.028 -1.497 -6.667 1.00 95.38 188 PRO A C 1
ATOM 1424 O O . PRO A 1 188 ? 15.360 -2.666 -6.523 1.00 95.38 188 PRO A O 1
ATOM 1427 N N . PHE A 1 189 ? 14.938 -0.937 -7.866 1.00 95.56 189 PHE A N 1
ATOM 1428 C CA . PHE A 1 189 ? 15.227 -1.635 -9.113 1.00 95.56 189 PHE A CA 1
ATOM 1429 C C . PHE A 1 189 ? 16.733 -1.684 -9.394 1.00 95.56 189 PHE A C 1
ATOM 1431 O O . PHE A 1 189 ? 17.428 -0.665 -9.329 1.00 95.56 189 PHE A O 1
ATOM 1438 N N . SER A 1 190 ? 17.224 -2.851 -9.804 1.00 97.62 190 SER A N 1
ATOM 1439 C CA . SER A 1 190 ? 18.483 -2.965 -10.537 1.00 97.62 190 SER A CA 1
ATOM 1440 C C . SER A 1 190 ? 18.383 -3.985 -11.664 1.00 97.62 190 SER A C 1
ATOM 1442 O O . SER A 1 190 ? 17.581 -4.921 -11.614 1.00 97.62 190 SER A O 1
ATOM 1444 N N . ALA A 1 191 ? 19.202 -3.800 -12.695 1.00 97.62 191 ALA A N 1
ATOM 1445 C CA . ALA A 1 191 ? 19.301 -4.734 -13.801 1.00 97.62 191 ALA A CA 1
ATOM 1446 C C . ALA A 1 191 ? 20.718 -4.806 -14.369 1.00 97.62 191 ALA A C 1
ATOM 1448 O O . ALA A 1 191 ? 21.449 -3.816 -14.379 1.00 97.62 191 ALA A O 1
ATOM 1449 N N . SER A 1 192 ? 21.083 -5.972 -14.891 1.00 96.94 192 SER A N 1
ATOM 1450 C CA . SER A 1 192 ? 22.241 -6.151 -15.765 1.00 96.94 192 SER A CA 1
ATOM 1451 C C . SER A 1 192 ? 21.769 -6.680 -17.115 1.00 96.94 192 SER A C 1
ATOM 1453 O O . SER A 1 192 ? 20.886 -7.530 -17.183 1.00 96.94 192 SER A O 1
ATOM 1455 N N . SER A 1 193 ? 22.315 -6.154 -18.205 1.00 94.69 193 SER A N 1
ATOM 1456 C CA . SER A 1 193 ? 21.953 -6.573 -19.564 1.00 94.69 193 SER A CA 1
ATOM 1457 C C . SER A 1 193 ? 23.169 -6.584 -20.479 1.00 94.69 193 SER A C 1
ATOM 1459 O O . SER A 1 193 ? 24.172 -5.936 -20.187 1.00 94.69 193 SER A O 1
ATOM 1461 N N . GLN A 1 194 ? 23.077 -7.317 -21.586 1.00 92.69 194 GLN A N 1
ATOM 1462 C CA . GLN A 1 194 ? 24.101 -7.375 -22.632 1.00 92.69 194 GLN A CA 1
ATOM 1463 C C . GLN A 1 194 ? 23.495 -6.889 -23.956 1.00 92.69 194 GLN A C 1
ATOM 1465 O O . GLN A 1 194 ? 23.076 -7.708 -24.776 1.00 92.69 194 GLN A O 1
ATOM 1470 N N . PRO A 1 195 ? 23.367 -5.563 -24.151 1.00 91.62 195 PRO A N 1
ATOM 1471 C CA . PRO A 1 195 ? 22.841 -5.004 -25.393 1.00 91.62 195 PRO A CA 1
ATOM 1472 C C . PRO A 1 195 ? 23.848 -5.170 -26.544 1.00 91.62 195 PRO A C 1
ATOM 1474 O O . PRO A 1 195 ? 25.017 -5.493 -26.324 1.00 91.62 195 PRO A O 1
ATOM 1477 N N . LEU A 1 196 ? 23.407 -4.903 -27.778 1.00 89.81 196 LEU A N 1
ATOM 1478 C CA . LEU A 1 196 ? 24.244 -4.944 -28.988 1.00 89.81 196 LEU A CA 1
ATOM 1479 C C . LEU A 1 196 ? 24.983 -6.284 -29.162 1.00 89.81 196 LEU A C 1
ATOM 1481 O O . LEU A 1 196 ? 26.187 -6.317 -29.404 1.00 89.81 196 LEU A O 1
ATOM 1485 N N . GLY A 1 197 ? 24.272 -7.395 -28.966 1.00 86.69 197 GLY A N 1
ATOM 1486 C CA . GLY A 1 197 ? 24.830 -8.747 -29.067 1.00 86.69 197 GLY A CA 1
ATOM 1487 C C . GLY A 1 197 ? 25.819 -9.129 -27.958 1.00 86.69 197 GLY A C 1
ATOM 1488 O O . GLY A 1 197 ? 26.378 -10.220 -28.006 1.00 86.69 197 GLY A O 1
ATOM 1489 N N . GLY A 1 198 ? 26.035 -8.265 -26.959 1.00 88.56 198 GLY A N 1
ATOM 1490 C CA . GLY A 1 198 ? 26.973 -8.499 -25.859 1.00 88.56 198 GLY A CA 1
ATOM 1491 C C . GLY A 1 198 ? 28.439 -8.198 -26.186 1.00 88.56 198 GLY A C 1
ATOM 1492 O O . GLY A 1 198 ? 29.286 -8.313 -25.300 1.00 88.56 198 GLY A O 1
ATOM 1493 N N . ASP A 1 199 ? 28.746 -7.738 -27.403 1.00 86.62 199 ASP A N 1
ATOM 1494 C CA . ASP A 1 199 ? 30.115 -7.431 -27.854 1.00 86.62 199 ASP A CA 1
ATOM 1495 C C . ASP A 1 199 ? 30.800 -6.353 -26.998 1.00 86.62 199 ASP A C 1
ATOM 1497 O O . ASP A 1 199 ? 32.025 -6.316 -26.866 1.00 86.62 199 ASP A O 1
ATOM 1501 N N . TYR A 1 200 ? 30.002 -5.484 -26.375 1.00 88.44 200 TYR A N 1
ATOM 1502 C CA . TYR A 1 200 ? 30.472 -4.407 -25.508 1.00 88.44 200 TYR A CA 1
ATOM 1503 C C . TYR A 1 200 ? 30.296 -4.704 -24.011 1.00 88.44 200 TYR A C 1
ATOM 1505 O O . TYR A 1 200 ? 30.450 -3.806 -23.184 1.00 88.44 200 TYR A O 1
ATOM 1513 N N . GLY A 1 201 ? 30.019 -5.956 -23.643 1.00 91.94 201 GLY A N 1
ATOM 1514 C CA . GLY A 1 201 ? 29.883 -6.386 -22.253 1.00 91.94 201 GLY A CA 1
ATOM 1515 C C . GLY A 1 201 ? 28.567 -5.961 -21.596 1.00 91.94 201 GLY A C 1
ATOM 1516 O O . GLY A 1 201 ? 27.540 -5.808 -22.256 1.00 91.94 201 GLY A O 1
ATOM 1517 N N . ASN A 1 202 ? 28.598 -5.820 -20.268 1.00 94.81 202 ASN A N 1
ATOM 1518 C CA . ASN A 1 202 ? 27.403 -5.580 -19.462 1.00 94.81 202 ASN A CA 1
ATOM 1519 C C . ASN A 1 202 ? 27.067 -4.084 -19.351 1.00 94.81 202 ASN A C 1
ATOM 1521 O O . ASN A 1 202 ? 27.938 -3.252 -19.094 1.00 94.81 202 ASN A O 1
ATOM 1525 N N . LEU A 1 203 ? 25.776 -3.772 -19.447 1.00 95.69 203 LEU A N 1
ATOM 1526 C CA . LEU A 1 203 ? 25.164 -2.517 -19.026 1.00 95.69 203 LEU A CA 1
ATOM 1527 C C . LEU A 1 203 ? 24.470 -2.734 -17.679 1.00 95.69 203 LEU A C 1
ATOM 1529 O O . LEU A 1 203 ? 23.601 -3.603 -17.566 1.00 95.69 203 LEU A O 1
ATOM 1533 N N . TYR A 1 204 ? 24.823 -1.922 -16.684 1.00 97.50 204 TYR A N 1
ATOM 1534 C CA . TYR A 1 204 ? 24.212 -1.956 -15.357 1.00 97.50 204 TYR A CA 1
ATOM 1535 C C . TYR A 1 204 ? 23.267 -0.776 -15.162 1.00 97.50 204 TYR A C 1
ATOM 1537 O O . TYR A 1 204 ? 23.643 0.380 -15.373 1.00 97.50 204 TYR A O 1
ATOM 1545 N N . LEU A 1 205 ? 22.045 -1.075 -14.729 1.00 97.50 205 LEU A N 1
ATOM 1546 C CA . LEU A 1 205 ? 21.026 -0.097 -14.374 1.00 97.50 205 LEU A CA 1
ATOM 1547 C C . LEU A 1 205 ? 20.681 -0.215 -12.891 1.00 97.50 205 LEU A C 1
ATOM 1549 O O . LEU A 1 205 ? 20.588 -1.320 -12.351 1.00 97.50 205 LEU A O 1
ATOM 1553 N N . LYS A 1 206 ? 20.446 0.919 -12.235 1.00 97.31 206 LYS A N 1
ATOM 1554 C CA . LYS A 1 206 ? 20.025 0.976 -10.837 1.00 97.31 206 LYS A CA 1
ATOM 1555 C C . LYS A 1 206 ? 19.231 2.240 -10.561 1.00 97.31 206 LYS A C 1
ATOM 1557 O O . LYS A 1 206 ? 19.675 3.341 -10.870 1.00 97.31 206 LYS A O 1
ATOM 1562 N N . SER A 1 207 ? 18.060 2.085 -9.950 1.00 95.00 207 SER A N 1
ATOM 1563 C CA . SER A 1 207 ? 17.180 3.211 -9.654 1.00 95.00 207 SER A CA 1
ATOM 1564 C C . SER A 1 207 ? 16.182 2.898 -8.552 1.00 95.00 207 SER A C 1
ATOM 1566 O O . SER A 1 207 ? 15.710 1.773 -8.416 1.00 95.00 207 SER A O 1
ATOM 1568 N N . ASN A 1 208 ? 15.814 3.925 -7.793 1.00 94.00 208 ASN A N 1
ATOM 1569 C CA . ASN A 1 208 ? 14.677 3.862 -6.885 1.00 94.00 208 ASN A CA 1
ATOM 1570 C C . ASN A 1 208 ? 13.462 4.433 -7.617 1.00 94.00 208 ASN A C 1
ATOM 1572 O O . ASN A 1 208 ? 13.306 5.650 -7.729 1.00 94.00 208 ASN A O 1
ATOM 1576 N N . LEU A 1 209 ? 12.616 3.550 -8.139 1.00 93.25 209 LEU A N 1
ATOM 1577 C CA . LEU A 1 209 ? 11.448 3.932 -8.926 1.00 93.25 209 LEU A CA 1
ATOM 1578 C C . LEU A 1 209 ? 10.325 4.365 -7.985 1.00 93.25 209 LEU A C 1
ATOM 1580 O O . LEU A 1 209 ? 9.902 3.587 -7.131 1.00 93.25 209 LEU A O 1
ATOM 1584 N N . LEU A 1 210 ? 9.848 5.605 -8.114 1.00 94.56 210 LEU A N 1
ATOM 1585 C CA . LEU A 1 210 ? 8.701 6.076 -7.338 1.00 94.56 210 LEU A CA 1
ATOM 1586 C C . LEU A 1 210 ? 7.455 5.293 -7.766 1.00 94.56 210 LEU A C 1
ATOM 1588 O O . LEU A 1 210 ? 7.042 5.376 -8.918 1.00 94.56 210 LEU A O 1
ATOM 1592 N N . VAL A 1 211 ? 6.864 4.555 -6.828 1.00 93.31 211 VAL A N 1
ATOM 1593 C CA . VAL A 1 211 ? 5.613 3.816 -7.029 1.00 93.31 211 VAL A CA 1
ATOM 1594 C C . VAL A 1 211 ? 4.429 4.702 -6.681 1.00 93.31 211 VAL A C 1
ATOM 1596 O O . VAL A 1 211 ? 3.537 4.878 -7.495 1.00 93.31 211 VAL A O 1
ATOM 1599 N N . SER A 1 212 ? 4.425 5.275 -5.477 1.00 94.06 212 SER A N 1
ATOM 1600 C CA . SER A 1 212 ? 3.368 6.183 -5.031 1.00 94.06 212 SER A CA 1
ATOM 1601 C C . SER A 1 212 ? 3.907 7.150 -3.986 1.00 94.06 212 SER A C 1
ATOM 1603 O O . SER A 1 212 ? 4.710 6.775 -3.127 1.00 94.06 212 SER A O 1
ATOM 1605 N N . ASN A 1 213 ? 3.459 8.401 -4.048 1.00 95.12 213 ASN A N 1
ATOM 1606 C CA . ASN A 1 213 ? 3.710 9.391 -3.009 1.00 95.12 213 ASN A CA 1
ATOM 1607 C C . ASN A 1 213 ? 2.433 9.584 -2.193 1.00 95.12 213 ASN A C 1
ATOM 1609 O O . ASN A 1 213 ? 1.533 10.309 -2.610 1.00 95.12 213 ASN A O 1
ATOM 1613 N N . LEU A 1 214 ? 2.368 8.945 -1.026 1.00 91.62 214 LEU A N 1
ATOM 1614 C CA . LEU A 1 214 ? 1.154 8.925 -0.220 1.00 91.62 214 LEU A CA 1
ATOM 1615 C C . LEU A 1 214 ? 0.816 10.290 0.383 1.00 91.62 214 LEU A C 1
ATOM 1617 O O . LEU A 1 214 ? -0.357 10.586 0.578 1.00 91.62 214 LEU A O 1
ATOM 1621 N N . ASN A 1 215 ? 1.823 11.149 0.567 1.00 92.44 215 ASN A N 1
ATOM 1622 C CA . ASN A 1 215 ? 1.640 12.522 1.045 1.00 92.44 215 ASN A CA 1
ATOM 1623 C C . ASN A 1 215 ? 0.828 13.396 0.073 1.00 92.44 215 ASN A C 1
ATOM 1625 O O . ASN A 1 215 ? 0.387 14.477 0.450 1.00 92.44 215 ASN A O 1
ATOM 1629 N N . ASN A 1 216 ? 0.658 12.964 -1.181 1.00 94.69 216 ASN A N 1
ATOM 1630 C CA . ASN A 1 216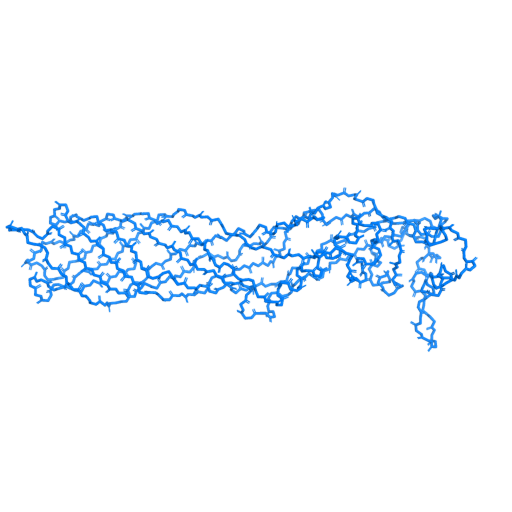 ? -0.146 13.685 -2.167 1.00 94.69 216 ASN A CA 1
ATOM 1631 C C . ASN A 1 216 ? -1.657 13.447 -1.994 1.00 94.69 216 ASN A C 1
ATOM 1633 O O . ASN A 1 216 ? -2.445 14.054 -2.720 1.00 94.69 216 ASN A O 1
ATOM 1637 N N . TYR A 1 217 ? -2.064 12.559 -1.082 1.00 92.00 217 TYR A N 1
ATOM 1638 C CA . TYR A 1 217 ? -3.457 12.171 -0.890 1.00 92.00 217 TYR A CA 1
ATOM 1639 C C . TYR A 1 217 ? -3.902 12.444 0.548 1.00 92.00 217 TYR A C 1
ATOM 1641 O O . TYR A 1 217 ? -3.318 11.924 1.493 1.00 92.00 217 TYR A O 1
ATOM 1649 N N . ASP A 1 218 ? -4.998 13.190 0.710 1.00 90.12 218 ASP A N 1
ATOM 1650 C CA . ASP A 1 218 ? -5.573 13.482 2.034 1.00 90.12 218 ASP A CA 1
ATOM 1651 C C . ASP A 1 218 ? -6.019 12.212 2.774 1.00 90.12 218 ASP A C 1
ATOM 1653 O O . ASP A 1 218 ? -5.927 12.116 3.995 1.00 90.12 218 ASP A O 1
ATOM 1657 N N . THR A 1 219 ? -6.481 11.215 2.020 1.00 91.19 219 THR A N 1
ATOM 1658 C CA . THR A 1 219 ? -6.863 9.889 2.508 1.00 91.19 219 THR A CA 1
ATOM 1659 C C . THR A 1 219 ? -6.354 8.870 1.506 1.00 91.19 219 THR A C 1
ATOM 1661 O O . THR A 1 219 ? -6.702 8.950 0.328 1.00 91.19 219 THR A O 1
ATOM 1664 N N . ALA A 1 220 ? -5.545 7.911 1.952 1.00 90.19 220 ALA A N 1
ATOM 1665 C CA . ALA A 1 220 ? -4.999 6.866 1.088 1.00 90.19 220 ALA A CA 1
ATOM 1666 C C . ALA A 1 220 ? -5.975 5.692 0.928 1.00 90.19 220 ALA A C 1
ATOM 1668 O O . ALA A 1 220 ? -6.086 5.103 -0.147 1.00 90.19 220 ALA A O 1
ATOM 1669 N N . THR A 1 221 ? -6.707 5.361 1.989 1.00 89.38 221 THR A N 1
ATOM 1670 C CA . THR A 1 221 ? -7.738 4.320 1.984 1.00 89.38 221 THR A CA 1
ATOM 1671 C C . THR A 1 221 ? -8.740 4.591 3.102 1.00 89.38 221 THR A C 1
ATOM 1673 O O . THR A 1 221 ? -8.444 5.315 4.047 1.00 89.38 221 THR A O 1
ATOM 1676 N N . SER A 1 222 ? -9.924 4.003 3.018 1.00 90.56 222 SER A N 1
ATOM 1677 C CA . SER A 1 222 ? -10.923 4.033 4.087 1.00 90.56 222 SER A CA 1
ATOM 1678 C C . SER A 1 222 ? -11.450 2.628 4.351 1.00 90.56 222 SER A C 1
ATOM 1680 O O . SER A 1 222 ? -11.380 1.767 3.473 1.00 90.56 222 SER A O 1
ATOM 1682 N N . ALA A 1 223 ? -11.939 2.380 5.563 1.00 88.38 223 ALA A N 1
ATOM 1683 C CA . ALA A 1 223 ? -12.528 1.099 5.940 1.00 88.38 223 ALA A CA 1
ATOM 1684 C C . ALA A 1 223 ? -13.653 1.296 6.956 1.00 88.38 223 ALA A C 1
ATOM 1686 O O . ALA A 1 223 ? -13.594 2.180 7.813 1.00 88.38 223 ALA A O 1
ATOM 1687 N N . ARG A 1 224 ? -14.678 0.448 6.900 1.00 90.81 224 ARG A N 1
ATOM 1688 C CA . ARG A 1 224 ? -15.703 0.380 7.939 1.00 90.81 224 ARG A CA 1
ATOM 1689 C C . ARG A 1 224 ? -15.225 -0.520 9.071 1.00 90.81 224 ARG A C 1
ATOM 1691 O O . ARG A 1 224 ? -14.895 -1.681 8.848 1.00 90.81 224 ARG A O 1
ATOM 1698 N N . ALA A 1 225 ? -15.209 0.024 10.284 1.00 87.06 225 ALA A N 1
ATOM 1699 C CA . ALA A 1 225 ? -14.696 -0.648 11.470 1.00 87.06 225 ALA A CA 1
ATOM 1700 C C . ALA A 1 225 ? -15.832 -1.143 12.371 1.00 87.06 225 ALA A C 1
ATOM 1702 O O . ALA A 1 225 ? -16.648 -0.361 12.858 1.00 87.06 225 ALA A O 1
ATOM 1703 N N . TRP A 1 226 ? -15.855 -2.443 12.638 1.00 89.44 226 TRP A N 1
ATOM 1704 C CA . TRP A 1 226 ? -16.740 -3.077 13.607 1.00 89.44 226 TRP A CA 1
ATOM 1705 C C . TRP A 1 226 ? -15.929 -3.475 14.827 1.00 89.44 226 TRP A C 1
ATOM 1707 O O . TRP A 1 226 ? -15.060 -4.336 14.741 1.00 89.44 226 TRP A O 1
ATOM 1717 N N . THR A 1 227 ? -16.216 -2.854 15.967 1.00 88.31 227 THR A N 1
ATOM 1718 C CA . THR A 1 227 ? -15.413 -3.022 17.184 1.00 88.31 227 THR A CA 1
ATOM 1719 C C . THR A 1 227 ? -16.267 -3.393 18.400 1.00 88.31 227 THR A C 1
ATOM 1721 O O . THR A 1 227 ? -16.308 -2.623 19.366 1.00 88.31 227 THR A O 1
ATOM 1724 N N . PRO A 1 228 ? -17.011 -4.519 18.384 1.00 91.75 228 PRO A N 1
ATOM 1725 C CA . PRO A 1 228 ? -17.686 -4.996 19.584 1.00 91.75 228 PRO A CA 1
ATOM 1726 C C . PRO A 1 228 ? -16.677 -5.292 20.696 1.00 91.75 228 PRO A C 1
ATOM 1728 O O . PRO A 1 228 ? -15.581 -5.810 20.457 1.00 91.75 228 PRO A O 1
ATOM 1731 N N . ALA A 1 229 ? -17.070 -4.995 21.928 1.00 91.44 229 ALA A N 1
ATOM 1732 C CA . ALA A 1 229 ? -16.223 -5.205 23.088 1.00 91.44 229 ALA A CA 1
ATOM 1733 C C . ALA A 1 229 ? -17.009 -5.730 24.286 1.00 91.44 229 ALA A C 1
ATOM 1735 O O . ALA A 1 229 ? -18.179 -5.411 24.478 1.00 91.44 229 ALA A O 1
ATOM 1736 N N . LEU A 1 230 ? -16.345 -6.538 25.102 1.00 95.56 230 LEU A N 1
ATOM 1737 C CA . LEU A 1 230 ? -16.890 -7.139 26.308 1.00 95.56 230 LEU A CA 1
ATOM 1738 C C . LEU A 1 230 ? -15.932 -6.857 27.460 1.00 95.56 230 LEU A C 1
ATOM 1740 O O . LEU A 1 230 ? -14.752 -7.180 27.359 1.00 95.56 230 LEU A O 1
ATOM 1744 N N . GLN A 1 231 ? -16.427 -6.296 28.560 1.00 95.06 231 GLN A N 1
ATOM 1745 C CA . GLN A 1 231 ? -15.616 -6.030 29.747 1.00 95.06 231 GLN A CA 1
ATOM 1746 C C . GLN A 1 231 ? -16.325 -6.397 31.045 1.00 95.06 231 GLN A C 1
ATOM 1748 O O . GLN A 1 231 ? -17.536 -6.250 31.165 1.00 95.06 231 GLN A O 1
ATOM 1753 N N . ALA A 1 232 ? -15.563 -6.838 32.037 1.00 97.69 232 ALA A N 1
ATOM 1754 C CA . ALA A 1 232 ? -16.001 -6.877 33.422 1.00 97.69 232 ALA A CA 1
ATOM 1755 C C . ALA A 1 232 ? -15.692 -5.528 34.075 1.00 97.69 232 ALA A C 1
ATOM 1757 O O . ALA A 1 232 ? -14.605 -4.990 33.874 1.00 97.69 232 ALA A O 1
ATOM 1758 N N . GLN A 1 233 ? -16.622 -4.990 34.857 1.00 96.62 233 GLN A N 1
ATOM 1759 C CA . GLN A 1 233 ? -16.453 -3.726 35.569 1.00 96.62 233 GLN A CA 1
ATOM 1760 C C . GLN A 1 233 ? -16.642 -3.922 37.067 1.00 96.62 233 GLN A C 1
ATOM 1762 O O . GLN A 1 233 ? -17.590 -4.577 37.498 1.00 96.62 233 GLN A O 1
ATOM 1767 N N . TYR A 1 234 ? -15.754 -3.318 37.851 1.00 97.19 234 TYR A N 1
ATOM 1768 C CA . TYR A 1 234 ? -15.838 -3.219 39.298 1.00 97.19 234 TYR A CA 1
ATOM 1769 C C . TYR A 1 234 ? -16.159 -1.780 39.708 1.00 97.19 234 TYR A C 1
ATOM 1771 O O . TYR A 1 234 ? -15.373 -0.869 39.458 1.00 97.19 234 TYR A O 1
ATOM 1779 N N . TYR A 1 235 ? -17.296 -1.584 40.363 1.00 95.38 235 TYR A N 1
ATOM 1780 C CA . TYR A 1 235 ? -17.819 -0.314 40.839 1.00 95.38 235 TYR A CA 1
ATOM 1781 C C . TYR A 1 235 ? -17.516 -0.125 42.323 1.00 95.38 235 TYR A C 1
ATOM 1783 O O . TYR A 1 235 ? -17.828 -0.969 43.165 1.00 95.38 235 TYR A O 1
ATOM 1791 N N . PHE A 1 236 ? -16.989 1.045 42.660 1.00 95.75 236 PHE A N 1
ATOM 1792 C CA . PHE A 1 236 ? -16.795 1.484 44.031 1.00 95.75 236 PHE A CA 1
ATOM 1793 C C . PHE A 1 236 ? -18.089 2.103 44.582 1.00 95.75 236 PHE A C 1
ATOM 1795 O O . PHE A 1 236 ? -18.793 2.857 43.905 1.00 95.75 236 PHE A O 1
ATOM 1802 N N . GLY A 1 237 ? -18.404 1.789 45.840 1.00 90.44 237 GLY A N 1
ATOM 1803 C CA . GLY A 1 237 ? -19.637 2.227 46.501 1.00 90.44 237 GLY A CA 1
ATOM 1804 C C . GLY A 1 237 ? -20.862 1.379 46.146 1.00 90.44 237 GLY A C 1
ATOM 1805 O O . GLY A 1 237 ? -20.805 0.485 45.299 1.00 90.44 237 GLY A O 1
ATOM 1806 N N . LYS A 1 238 ? -21.983 1.664 46.813 1.00 87.50 238 LYS A N 1
ATOM 1807 C CA . LYS A 1 238 ? -23.233 0.904 46.701 1.00 87.50 238 LYS A CA 1
ATOM 1808 C C . LYS A 1 238 ? -24.300 1.668 45.910 1.00 87.50 238 LYS A C 1
ATOM 1810 O O . LYS A 1 238 ? -24.460 2.873 46.134 1.00 87.50 238 LYS A O 1
ATOM 1815 N N . PRO A 1 239 ? -25.053 0.992 45.025 1.00 82.75 239 PRO A N 1
ATOM 1816 C CA . PRO A 1 239 ? -26.169 1.608 44.313 1.00 82.75 239 PRO A CA 1
ATOM 1817 C C . PRO A 1 239 ? -27.239 2.103 45.299 1.00 82.75 239 PRO A C 1
ATOM 1819 O O . PRO A 1 239 ? -27.459 1.497 46.343 1.00 82.75 239 PRO A O 1
ATOM 1822 N N . GLY A 1 240 ? -27.884 3.231 44.994 1.00 79.75 240 GLY A N 1
ATOM 1823 C CA . GLY A 1 240 ? -28.930 3.829 45.842 1.00 79.75 240 GLY A CA 1
ATOM 1824 C C . GLY A 1 240 ? -28.427 4.568 47.092 1.00 79.75 240 GLY A C 1
ATOM 1825 O O . GLY A 1 240 ? -29.142 5.417 47.614 1.00 79.75 240 GLY A O 1
ATOM 1826 N N . ILE A 1 241 ? -27.191 4.313 47.536 1.00 85.38 241 ILE A N 1
ATOM 1827 C CA . ILE A 1 241 ? -26.536 5.047 48.632 1.00 85.38 241 ILE A CA 1
ATOM 1828 C C . ILE A 1 241 ? -25.566 6.083 48.061 1.00 85.38 241 ILE A C 1
ATOM 1830 O O . ILE A 1 241 ? -25.635 7.270 48.382 1.00 85.38 241 ILE A O 1
ATOM 1834 N N . ASN A 1 242 ? -24.655 5.644 47.191 1.00 89.50 242 ASN A N 1
ATOM 1835 C CA . ASN A 1 242 ? -23.654 6.507 46.578 1.00 89.50 242 ASN A CA 1
ATOM 1836 C C . ASN A 1 242 ? -24.157 7.001 45.220 1.00 89.50 242 ASN A C 1
ATOM 1838 O O . ASN A 1 242 ? -24.296 6.210 44.293 1.00 89.50 242 ASN A O 1
ATOM 1842 N N . LYS A 1 243 ? -24.383 8.316 45.088 1.00 89.38 243 LYS A N 1
ATOM 1843 C CA . LYS A 1 243 ? -24.757 8.920 43.797 1.00 89.38 243 LYS A CA 1
ATOM 1844 C C . LYS A 1 243 ? -23.623 8.860 42.781 1.00 89.38 243 LYS A C 1
ATOM 1846 O O . LYS A 1 243 ? -23.878 8.563 41.627 1.00 89.38 243 LYS A O 1
ATOM 1851 N N . LEU A 1 244 ? -22.391 9.144 43.203 1.00 93.19 244 LEU A N 1
ATOM 1852 C CA . LEU A 1 244 ? -21.197 9.042 42.366 1.00 93.19 244 LEU A CA 1
ATOM 1853 C C . LEU A 1 244 ? -20.488 7.719 42.660 1.00 93.19 244 LEU A C 1
ATOM 1855 O O . LEU A 1 244 ? -20.136 7.460 43.813 1.00 93.19 244 LEU A O 1
ATOM 1859 N N . ARG A 1 245 ? -20.265 6.906 41.629 1.00 93.75 245 ARG A N 1
ATOM 1860 C CA . ARG A 1 245 ? -19.649 5.581 41.748 1.00 93.75 245 ARG A CA 1
ATOM 1861 C C . ARG A 1 245 ? -18.538 5.421 40.715 1.00 93.75 245 ARG A C 1
ATOM 1863 O O . ARG A 1 245 ? -18.828 5.140 39.552 1.00 93.75 245 ARG A O 1
ATOM 1870 N N . PRO A 1 246 ? -17.273 5.623 41.107 1.00 96.81 246 PRO A N 1
ATOM 1871 C CA . PRO A 1 246 ? -16.133 5.285 40.264 1.00 96.81 246 PRO A CA 1
ATOM 1872 C C . PRO A 1 246 ? -16.140 3.798 39.897 1.00 96.81 246 PRO A C 1
ATOM 1874 O O . PRO A 1 246 ? -16.646 2.981 40.667 1.00 96.81 246 PRO A O 1
ATOM 1877 N N . PHE A 1 247 ? -15.549 3.429 38.765 1.00 95.25 247 PHE A N 1
ATOM 1878 C CA . PHE A 1 247 ? -15.354 2.037 38.379 1.00 95.25 247 PHE A CA 1
ATOM 1879 C C . PHE A 1 247 ? -14.047 1.822 37.615 1.00 95.25 247 PHE A C 1
ATOM 1881 O O . PHE A 1 247 ? -13.501 2.740 37.002 1.00 95.25 247 PHE A O 1
ATOM 1888 N N . LEU A 1 248 ? -13.583 0.576 37.640 1.00 97.38 248 LEU A N 1
ATOM 1889 C CA . LEU A 1 248 ? -12.515 0.067 36.786 1.00 97.38 248 LEU A CA 1
ATOM 1890 C C . LEU A 1 248 ? -13.053 -1.091 35.959 1.00 97.38 248 LEU A C 1
ATOM 1892 O O . LEU A 1 248 ? -13.785 -1.928 36.483 1.00 97.38 248 LEU A O 1
ATOM 1896 N N . GLY A 1 249 ? -12.690 -1.148 34.686 1.00 93.56 249 GLY A N 1
ATOM 1897 C CA . GLY A 1 249 ? -13.080 -2.206 33.773 1.00 93.56 249 GLY A CA 1
ATOM 1898 C C . GLY A 1 249 ? -11.887 -2.868 33.103 1.00 93.56 249 GLY A C 1
ATOM 1899 O O . GLY A 1 249 ? -10.871 -2.231 32.828 1.00 93.56 249 GLY A O 1
ATOM 1900 N N . PHE A 1 250 ? -12.028 -4.159 32.834 1.00 96.00 250 PHE A N 1
ATOM 1901 C CA . PHE A 1 250 ? -11.084 -4.940 32.049 1.00 96.00 250 PHE A CA 1
ATOM 1902 C C . PHE A 1 250 ? -11.838 -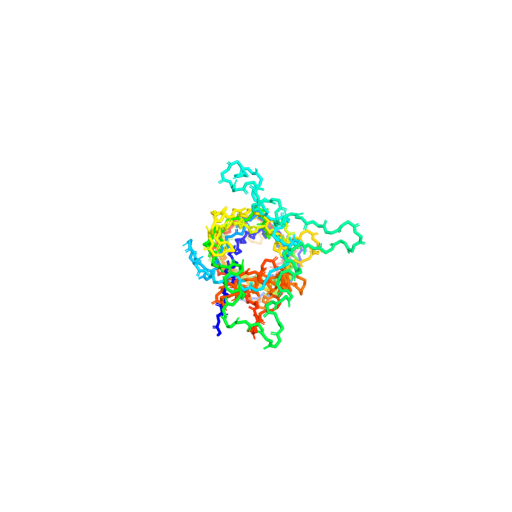5.887 31.127 1.00 96.00 250 PHE A C 1
ATOM 1904 O O . PHE A 1 250 ? -12.822 -6.513 31.528 1.00 96.00 250 PHE A O 1
ATOM 1911 N N . GLY A 1 251 ? -11.375 -6.013 29.892 1.00 92.56 251 GLY A N 1
ATOM 1912 C CA . GLY A 1 251 ? -12.067 -6.798 28.893 1.00 92.56 251 GLY A CA 1
ATOM 1913 C C . GLY A 1 251 ? -11.277 -7.011 27.622 1.00 92.56 251 GLY A C 1
ATOM 1914 O O . GLY A 1 251 ? -10.065 -6.817 27.568 1.00 92.56 251 GLY A O 1
ATOM 1915 N N . PHE A 1 252 ? -12.010 -7.385 26.584 1.00 90.94 252 PHE A N 1
ATOM 1916 C CA . PHE A 1 252 ? -11.478 -7.613 25.254 1.00 90.94 252 PHE A CA 1
ATOM 1917 C C . PHE A 1 252 ? -12.393 -6.995 24.208 1.00 90.94 252 PHE A C 1
ATOM 1919 O O . PHE A 1 252 ? -13.611 -6.920 24.381 1.00 90.94 252 PHE A O 1
ATOM 1926 N N . MET A 1 253 ? -11.796 -6.596 23.097 1.00 88.94 253 MET A N 1
ATOM 1927 C CA . MET A 1 253 ? -12.499 -6.193 21.894 1.00 88.94 253 MET A CA 1
ATOM 1928 C C . MET A 1 253 ? -12.100 -7.075 20.722 1.00 88.94 253 MET A C 1
ATOM 1930 O O . MET A 1 253 ? -10.978 -7.585 20.660 1.00 88.94 253 MET A O 1
ATOM 1934 N N . TYR A 1 254 ? -13.027 -7.208 19.785 1.00 86.06 254 TYR A N 1
ATOM 1935 C CA . TYR A 1 254 ? -12.791 -7.812 18.488 1.00 86.06 254 TYR A CA 1
ATOM 1936 C C . TYR A 1 254 ? -12.995 -6.740 17.424 1.00 86.06 254 TYR A C 1
ATOM 1938 O O . TYR A 1 254 ? -14.034 -6.088 17.409 1.00 86.06 254 TYR A O 1
ATOM 1946 N N . ALA A 1 255 ? -11.994 -6.528 16.579 1.00 84.62 255 ALA A N 1
ATOM 1947 C CA . ALA A 1 255 ? -12.022 -5.569 15.490 1.00 84.62 255 ALA A CA 1
ATOM 1948 C C . ALA A 1 255 ? -12.125 -6.317 14.159 1.00 84.62 255 ALA A C 1
ATOM 1950 O O . ALA A 1 255 ? -11.255 -7.122 13.830 1.00 84.62 255 ALA A O 1
ATOM 1951 N N . TYR A 1 256 ? -13.184 -6.025 13.413 1.00 85.12 256 TYR A N 1
ATOM 1952 C CA . TYR A 1 256 ? -13.466 -6.544 12.080 1.00 85.12 256 TYR A CA 1
A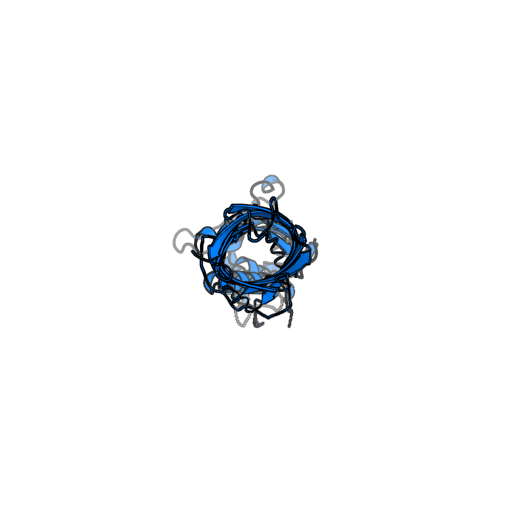TOM 1953 C C . TYR A 1 256 ? -13.611 -5.374 11.105 1.00 85.12 256 TYR A C 1
ATOM 1955 O O . TYR A 1 256 ? -14.199 -4.346 11.452 1.00 85.12 256 TYR A O 1
ATOM 1963 N N . PHE A 1 257 ? -13.097 -5.526 9.885 1.00 84.00 257 PHE A N 1
ATOM 1964 C CA . PHE A 1 257 ? -13.083 -4.457 8.887 1.00 84.00 257 PHE A CA 1
ATOM 1965 C C . PHE A 1 257 ? -13.693 -4.916 7.569 1.00 84.00 257 PHE A C 1
ATOM 1967 O O . PHE A 1 257 ? -13.356 -5.976 7.044 1.00 84.00 257 PHE A O 1
ATOM 1974 N N . ASN A 1 258 ? -14.573 -4.090 7.013 1.00 89.38 258 ASN A N 1
ATOM 1975 C CA . ASN A 1 258 ? -15.162 -4.303 5.697 1.00 89.38 258 ASN A CA 1
ATOM 1976 C C . ASN A 1 258 ? -15.290 -2.984 4.925 1.00 89.38 258 ASN A C 1
ATOM 1978 O O . ASN A 1 258 ? -14.824 -1.946 5.391 1.00 89.38 258 ASN A O 1
ATOM 1982 N N . ASP A 1 259 ? -15.877 -3.043 3.725 1.00 91.81 259 ASP A N 1
ATOM 1983 C CA . ASP A 1 259 ? -16.066 -1.887 2.835 1.00 91.81 259 ASP A CA 1
ATOM 1984 C C . ASP A 1 259 ? -14.773 -1.072 2.654 1.00 91.81 259 ASP A C 1
ATOM 1986 O O . ASP A 1 259 ? -14.741 0.141 2.868 1.00 91.81 259 ASP A O 1
ATOM 1990 N N . ILE A 1 260 ? -13.676 -1.768 2.334 1.00 88.56 260 ILE A N 1
ATOM 1991 C CA . ILE A 1 260 ? -12.366 -1.140 2.165 1.00 88.56 260 ILE A CA 1
ATOM 1992 C C . ILE A 1 260 ? -12.309 -0.485 0.788 1.00 88.56 260 ILE A C 1
ATOM 1994 O O . ILE A 1 260 ? -12.431 -1.159 -0.236 1.00 88.56 260 ILE A O 1
ATOM 1998 N N . GLU A 1 261 ? -12.093 0.824 0.771 1.00 92.12 261 GLU A N 1
ATOM 1999 C CA . GLU A 1 261 ? -12.005 1.625 -0.446 1.00 92.12 261 GLU A CA 1
ATOM 2000 C C . GLU A 1 261 ? -10.642 2.310 -0.516 1.00 92.12 261 GLU A C 1
ATOM 2002 O O . GLU A 1 261 ? -10.273 3.066 0.384 1.00 92.12 261 GLU A O 1
ATOM 2007 N N . ILE A 1 262 ? -9.913 2.071 -1.604 1.00 90.12 262 ILE A N 1
ATOM 2008 C CA . ILE A 1 262 ? -8.625 2.712 -1.880 1.00 90.12 262 ILE A CA 1
ATOM 2009 C C . ILE A 1 262 ? -8.886 4.043 -2.589 1.00 90.12 262 ILE A C 1
ATOM 2011 O O . ILE A 1 262 ? -9.786 4.153 -3.425 1.00 90.12 262 ILE A O 1
ATOM 2015 N N . ASN A 1 263 ? -8.095 5.067 -2.273 1.00 94.56 263 ASN A N 1
ATOM 2016 C CA . ASN A 1 263 ? -8.114 6.316 -3.023 1.00 94.56 263 ASN A CA 1
ATOM 2017 C C . ASN A 1 263 ? -7.780 6.060 -4.499 1.00 94.56 263 ASN A C 1
ATOM 2019 O O . ASN A 1 263 ? -6.806 5.378 -4.802 1.00 94.56 263 ASN A O 1
ATOM 2023 N N . LYS A 1 264 ? -8.537 6.659 -5.423 1.00 95.31 264 LYS A N 1
ATOM 2024 C CA . LYS A 1 264 ? -8.344 6.457 -6.869 1.00 95.31 264 LYS A CA 1
ATOM 2025 C C . LYS A 1 264 ? -6.940 6.815 -7.362 1.00 95.31 264 LYS A C 1
ATOM 2027 O O . LYS A 1 264 ? -6.454 6.189 -8.293 1.00 95.31 264 LYS A O 1
ATOM 2032 N N . GLY A 1 265 ? -6.294 7.818 -6.769 1.00 95.19 265 GLY A N 1
ATOM 2033 C CA . GLY A 1 265 ? -4.915 8.175 -7.102 1.00 95.19 265 GLY A CA 1
ATOM 2034 C C . GLY A 1 265 ? -3.930 7.084 -6.683 1.00 95.19 265 GLY A C 1
ATOM 2035 O O . GLY A 1 265 ? -3.170 6.602 -7.514 1.00 95.19 265 GLY A O 1
ATOM 2036 N N . VAL A 1 266 ? -4.037 6.604 -5.440 1.00 93.19 266 VAL A N 1
ATOM 2037 C CA . VAL A 1 266 ? -3.244 5.461 -4.949 1.00 93.19 266 VAL A CA 1
ATOM 2038 C C . VAL A 1 266 ? -3.525 4.200 -5.774 1.00 93.19 266 VAL A C 1
ATOM 2040 O O . VAL A 1 266 ? -2.605 3.464 -6.115 1.00 93.19 266 VAL A O 1
ATOM 2043 N N . GLU A 1 267 ? -4.784 3.945 -6.132 1.00 93.00 267 GLU A N 1
ATOM 2044 C CA . GLU A 1 267 ? -5.164 2.827 -6.999 1.00 93.00 267 GLU A CA 1
ATOM 2045 C C . GLU A 1 267 ? -4.492 2.928 -8.376 1.00 93.00 267 GLU A C 1
ATOM 2047 O O . GLU A 1 267 ? -3.914 1.947 -8.839 1.00 93.00 267 GLU A O 1
ATOM 2052 N N . ASN A 1 268 ? -4.508 4.106 -9.003 1.00 95.81 268 ASN A N 1
ATOM 2053 C CA . ASN A 1 268 ? -3.860 4.337 -10.295 1.00 95.81 268 ASN A CA 1
ATOM 2054 C C . ASN A 1 268 ? -2.337 4.162 -10.221 1.00 95.81 268 ASN A C 1
ATOM 2056 O O . ASN A 1 268 ? -1.762 3.531 -11.107 1.00 95.81 268 ASN A O 1
ATOM 2060 N N . ASP A 1 269 ? -1.700 4.663 -9.160 1.00 94.75 269 ASP A N 1
ATOM 2061 C CA . ASP A 1 269 ? -0.267 4.479 -8.904 1.00 94.75 269 ASP A CA 1
ATOM 2062 C C . ASP A 1 269 ? 0.088 2.980 -8.821 1.00 94.75 269 ASP A C 1
ATOM 2064 O O . ASP A 1 269 ? 1.030 2.499 -9.458 1.00 94.75 269 ASP A O 1
ATOM 2068 N N . LEU A 1 270 ? -0.714 2.204 -8.084 1.00 92.69 270 LEU A N 1
ATOM 2069 C CA . LEU A 1 270 ? -0.536 0.756 -7.947 1.00 92.69 270 LEU A CA 1
ATOM 2070 C C . LEU A 1 270 ? -0.840 -0.003 -9.248 1.00 92.69 270 LEU A C 1
ATOM 2072 O O . LEU A 1 270 ? -0.167 -0.989 -9.546 1.00 92.69 270 LEU A O 1
ATOM 2076 N N . ILE A 1 271 ? -1.816 0.448 -10.042 1.00 93.81 271 ILE A N 1
ATOM 2077 C CA . ILE A 1 271 ? -2.103 -0.091 -11.380 1.00 93.81 271 ILE A CA 1
ATOM 2078 C C . ILE A 1 271 ? -0.912 0.132 -12.313 1.00 93.81 271 ILE A C 1
ATOM 2080 O O . ILE A 1 271 ? -0.490 -0.808 -12.988 1.00 93.81 271 ILE A O 1
ATOM 2084 N N . ALA A 1 272 ? -0.340 1.338 -12.323 1.00 95.38 272 ALA A N 1
ATOM 2085 C CA . ALA A 1 272 ? 0.844 1.654 -13.115 1.00 95.38 272 ALA A CA 1
ATOM 2086 C C . ALA A 1 272 ? 2.032 0.766 -12.712 1.00 95.38 272 ALA A C 1
ATOM 2088 O O . ALA A 1 272 ? 2.688 0.179 -13.573 1.00 95.38 272 ALA A O 1
ATOM 2089 N N . ALA A 1 273 ? 2.252 0.566 -11.410 1.00 94.44 273 ALA A N 1
ATOM 2090 C CA . ALA A 1 273 ? 3.259 -0.376 -10.925 1.00 94.44 273 ALA A CA 1
ATOM 2091 C C . ALA A 1 273 ? 2.974 -1.830 -11.328 1.00 94.44 273 ALA A C 1
ATOM 2093 O O . ALA A 1 273 ? 3.893 -2.556 -11.709 1.00 94.44 273 ALA A O 1
ATOM 2094 N N . GLY A 1 274 ? 1.706 -2.245 -11.313 1.00 92.94 274 GLY A N 1
ATOM 2095 C CA . GLY A 1 274 ? 1.278 -3.550 -11.813 1.00 92.94 274 GLY A CA 1
ATOM 2096 C C . GLY A 1 274 ? 1.631 -3.757 -13.286 1.00 92.94 274 GLY A C 1
ATOM 2097 O O . GLY A 1 274 ? 2.161 -4.810 -13.638 1.00 92.94 274 GLY A O 1
ATOM 2098 N N . HIS A 1 275 ? 1.422 -2.742 -14.131 1.00 95.75 275 HIS A N 1
ATOM 2099 C CA . HIS A 1 275 ? 1.817 -2.784 -15.541 1.00 95.75 275 HIS A CA 1
ATOM 2100 C C . HIS A 1 275 ? 3.330 -2.945 -15.718 1.00 95.75 275 HIS A C 1
ATOM 2102 O O . HIS A 1 275 ? 3.746 -3.754 -16.543 1.00 95.75 275 HIS A O 1
ATOM 2108 N N . MET A 1 276 ? 4.153 -2.269 -14.909 1.00 95.12 276 MET A N 1
ATOM 2109 C CA . MET A 1 276 ? 5.609 -2.453 -14.952 1.00 95.12 276 MET A CA 1
ATOM 2110 C C . MET A 1 276 ? 6.006 -3.906 -14.649 1.00 95.12 276 MET A C 1
ATOM 2112 O O . MET A 1 276 ? 6.760 -4.517 -15.404 1.00 95.12 276 MET A O 1
ATOM 2116 N N . ILE A 1 277 ? 5.457 -4.502 -13.585 1.00 95.25 277 ILE A N 1
ATOM 2117 C CA . ILE A 1 277 ? 5.747 -5.905 -13.253 1.00 95.25 277 ILE A CA 1
ATOM 2118 C C . ILE A 1 277 ? 5.234 -6.859 -14.338 1.00 95.25 277 ILE A C 1
ATOM 2120 O O . ILE A 1 277 ? 5.910 -7.827 -14.688 1.00 95.25 277 ILE A O 1
ATOM 2124 N N . GLN A 1 278 ? 4.053 -6.589 -14.891 1.00 95.19 278 GLN A N 1
ATOM 2125 C CA . GLN A 1 278 ? 3.491 -7.416 -15.948 1.00 95.19 278 GLN A CA 1
ATOM 2126 C C . GLN A 1 278 ? 4.323 -7.352 -17.233 1.00 95.19 278 GLN A C 1
ATOM 2128 O O . GLN A 1 278 ? 4.592 -8.398 -17.808 1.00 95.19 278 GLN A O 1
ATOM 2133 N N . ASN A 1 279 ? 4.795 -6.174 -17.642 1.00 96.44 279 ASN A N 1
ATOM 2134 C CA . ASN A 1 279 ? 5.675 -6.031 -18.803 1.00 96.44 279 ASN A CA 1
ATOM 2135 C C . ASN A 1 279 ? 6.961 -6.858 -18.644 1.00 96.44 279 ASN A C 1
ATOM 2137 O O . ASN A 1 279 ? 7.409 -7.489 -19.597 1.00 96.44 279 ASN A O 1
ATOM 2141 N N . ILE A 1 280 ? 7.522 -6.936 -17.431 1.00 96.12 280 ILE A N 1
ATOM 2142 C CA . ILE A 1 280 ? 8.670 -7.813 -17.151 1.00 96.12 280 ILE A CA 1
ATOM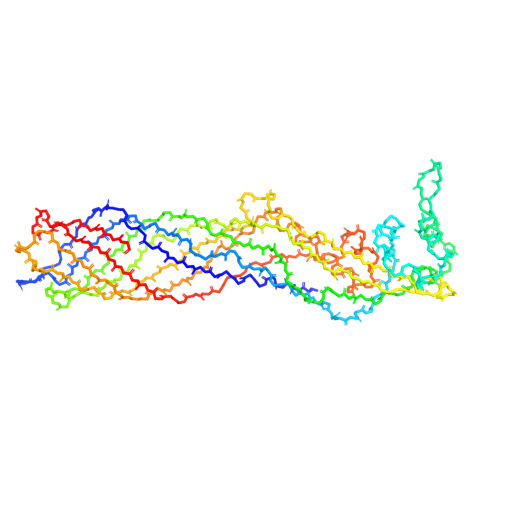 2143 C C . ILE A 1 280 ? 8.297 -9.290 -17.356 1.00 96.12 280 ILE A C 1
ATOM 2145 O O . ILE A 1 280 ? 9.046 -10.016 -18.011 1.00 96.12 280 ILE A O 1
ATOM 2149 N N . ASN A 1 281 ? 7.142 -9.736 -16.850 1.00 94.75 281 ASN A N 1
ATOM 2150 C CA . ASN A 1 281 ? 6.652 -11.106 -17.070 1.00 94.75 281 ASN A CA 1
ATOM 2151 C C . ASN A 1 281 ? 6.369 -11.399 -18.557 1.00 94.75 281 ASN A C 1
ATOM 2153 O O . ASN A 1 281 ? 6.559 -12.526 -19.010 1.00 94.75 281 ASN A O 1
ATOM 2157 N N . ASP A 1 282 ? 5.949 -10.384 -19.313 1.00 95.12 282 ASP A N 1
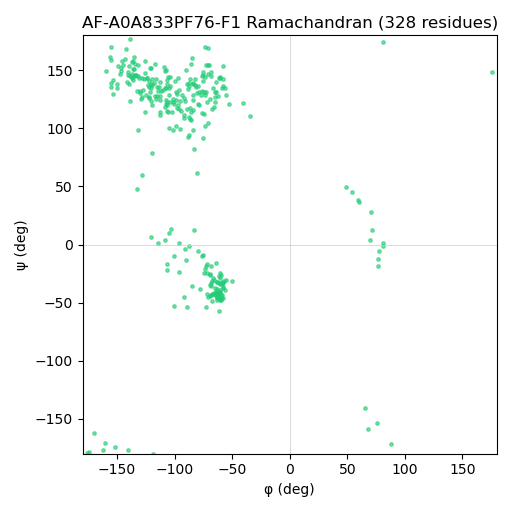ATOM 2158 C CA . ASP A 1 282 ? 5.610 -10.470 -20.736 1.00 95.12 282 ASP A CA 1
ATOM 2159 C C . ASP A 1 282 ? 6.844 -10.363 -21.656 1.00 95.12 282 ASP A C 1
ATOM 2161 O O . ASP A 1 282 ? 6.689 -10.217 -22.868 1.00 95.12 282 ASP A O 1
ATOM 2165 N N . ASN A 1 283 ? 8.068 -10.456 -21.113 1.00 96.25 283 ASN A N 1
ATOM 2166 C CA . ASN A 1 283 ? 9.324 -10.299 -21.861 1.00 96.25 283 ASN A CA 1
ATOM 2167 C C . ASN A 1 283 ? 9.466 -8.931 -22.558 1.00 96.25 283 ASN A C 1
ATOM 2169 O O . ASN A 1 283 ? 9.950 -8.834 -23.684 1.00 96.25 283 ASN A O 1
ATOM 2173 N N . GLN A 1 284 ? 9.012 -7.873 -21.889 1.00 96.38 284 GLN A N 1
ATOM 2174 C CA . GLN A 1 284 ? 9.040 -6.483 -22.353 1.00 96.38 284 GLN A CA 1
ATOM 2175 C C . GLN A 1 284 ? 9.580 -5.568 -21.239 1.00 96.38 284 GLN A C 1
ATOM 2177 O O . GLN A 1 284 ? 8.996 -4.538 -20.906 1.00 96.38 284 GLN A O 1
ATOM 2182 N N . ALA A 1 285 ? 10.695 -5.951 -20.608 1.00 96.88 285 ALA A N 1
ATOM 2183 C CA . ALA A 1 285 ? 11.234 -5.245 -19.441 1.00 96.88 285 ALA A CA 1
ATOM 2184 C C . ALA A 1 285 ? 11.627 -3.779 -19.717 1.00 96.88 285 ALA A C 1
ATOM 2186 O O . ALA A 1 285 ? 11.588 -2.940 -18.820 1.00 96.88 285 ALA A O 1
ATOM 2187 N N . GLY A 1 286 ? 11.969 -3.452 -20.958 1.00 96.62 286 GLY A N 1
ATOM 2188 C CA . GLY A 1 286 ? 12.208 -2.091 -21.417 1.00 96.62 286 GLY A CA 1
ATOM 2189 C C . GLY A 1 286 ? 10.962 -1.211 -21.332 1.00 96.62 286 GLY A C 1
ATOM 2190 O O . GLY A 1 286 ? 11.009 -0.112 -20.784 1.00 96.62 286 GLY A O 1
ATOM 2191 N N . GLU A 1 287 ? 9.815 -1.745 -21.752 1.00 96.94 287 GLU A N 1
ATOM 2192 C CA . GLU A 1 287 ? 8.530 -1.054 -21.663 1.00 96.94 287 GLU A CA 1
ATOM 2193 C C . GLU A 1 287 ? 8.080 -0.861 -20.211 1.00 96.94 287 GLU A C 1
ATOM 2195 O O . GLU A 1 287 ? 7.400 0.115 -19.892 1.00 96.94 287 GLU A O 1
ATOM 2200 N N . ALA A 1 288 ? 8.484 -1.766 -19.312 1.00 96.19 288 ALA A N 1
ATOM 2201 C CA . ALA A 1 288 ? 8.321 -1.574 -17.875 1.00 96.19 288 ALA A CA 1
ATOM 2202 C C . ALA A 1 288 ? 9.101 -0.349 -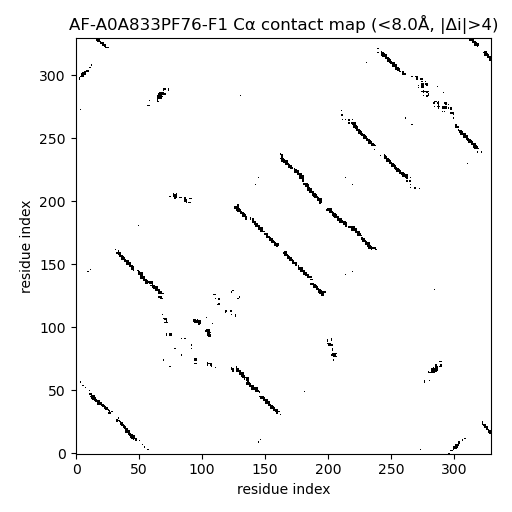17.378 1.00 96.19 288 ALA A C 1
ATOM 2204 O O . ALA A 1 288 ? 8.550 0.462 -16.639 1.00 96.19 288 ALA A O 1
ATOM 2205 N N . LEU A 1 289 ? 10.358 -0.193 -17.804 1.00 96.06 289 LEU A N 1
ATOM 2206 C CA . LEU A 1 289 ? 11.207 0.933 -17.406 1.00 96.06 289 LEU A CA 1
ATOM 2207 C C . LEU A 1 289 ? 10.705 2.275 -17.967 1.00 96.06 289 LEU A C 1
ATOM 2209 O O . LEU A 1 289 ? 10.850 3.306 -17.310 1.00 96.06 289 LEU A O 1
ATOM 2213 N N . ASP A 1 290 ? 10.072 2.251 -19.142 1.00 95.94 290 ASP A N 1
ATOM 2214 C CA . ASP A 1 290 ? 9.375 3.398 -19.740 1.00 95.94 290 ASP A CA 1
ATOM 2215 C C . ASP A 1 290 ? 8.003 3.691 -19.104 1.00 95.94 290 ASP A C 1
ATOM 2217 O O . ASP A 1 290 ? 7.390 4.718 -19.400 1.00 95.94 290 ASP A O 1
ATOM 2221 N N . GLY A 1 291 ? 7.493 2.803 -18.243 1.00 94.69 291 GLY A N 1
ATOM 2222 C CA . GLY A 1 291 ? 6.183 2.951 -17.607 1.00 94.69 291 GLY A CA 1
ATOM 2223 C C . GLY A 1 291 ? 5.000 2.759 -18.563 1.00 94.69 291 GLY A C 1
ATOM 2224 O O . GLY A 1 291 ? 3.935 3.340 -18.346 1.00 94.69 291 GLY A O 1
ATOM 2225 N N . LYS A 1 292 ? 5.163 1.971 -19.634 1.00 96.19 292 LYS A N 1
ATOM 2226 C CA . LYS A 1 292 ? 4.074 1.684 -20.579 1.00 96.19 292 LYS A CA 1
ATOM 2227 C C . LYS A 1 292 ? 3.030 0.738 -19.985 1.00 96.19 292 LYS A C 1
ATOM 2229 O O . LYS A 1 292 ? 3.307 -0.093 -19.122 1.00 96.19 292 LYS A O 1
ATOM 2234 N N . VAL A 1 293 ? 1.812 0.836 -20.509 1.00 95.56 293 VAL A N 1
ATOM 2235 C CA . VAL A 1 293 ? 0.685 -0.027 -20.140 1.00 95.56 293 VAL A CA 1
ATOM 2236 C C . VAL A 1 293 ? 0.870 -1.420 -20.746 1.00 95.56 293 VAL A C 1
ATOM 2238 O O . VAL A 1 293 ? 1.074 -1.545 -21.949 1.00 95.56 293 VAL A O 1
ATOM 2241 N N . SER A 1 294 ? 0.755 -2.459 -19.917 1.00 92.50 294 SER A N 1
ATOM 2242 C CA . SER A 1 294 ? 0.820 -3.860 -20.356 1.00 92.50 294 SER A CA 1
ATOM 2243 C C . SER A 1 294 ? -0.442 -4.314 -21.092 1.00 92.50 294 SER A C 1
ATOM 2245 O O . SER A 1 294 ? -1.498 -3.689 -21.014 1.00 92.50 294 SER A O 1
ATOM 2247 N N . THR A 1 295 ? -0.380 -5.498 -21.699 1.00 83.94 295 THR A N 1
ATOM 2248 C CA . THR A 1 295 ? -1.532 -6.116 -22.381 1.00 83.94 295 THR A CA 1
ATOM 2249 C C . THR A 1 295 ? -2.649 -6.576 -21.430 1.00 83.94 295 THR A C 1
ATOM 2251 O O . THR A 1 295 ? -3.819 -6.637 -21.813 1.00 83.94 295 THR A O 1
ATOM 2254 N N . GLU A 1 296 ? -2.309 -6.881 -20.175 1.00 86.31 296 GLU A N 1
ATOM 2255 C CA . GLU A 1 296 ? -3.254 -7.358 -19.160 1.00 86.31 296 GLU A CA 1
ATOM 2256 C C . GLU A 1 296 ? -3.981 -6.227 -18.416 1.00 86.31 296 GLU A C 1
ATOM 2258 O O . GLU A 1 296 ? -3.483 -5.113 -18.248 1.00 86.31 296 GLU A O 1
ATOM 2263 N N . LYS A 1 297 ? -5.171 -6.547 -17.891 1.00 88.81 297 LYS A N 1
ATOM 2264 C CA . LYS A 1 297 ? -5.969 -5.623 -17.071 1.00 88.81 297 LYS A CA 1
ATOM 2265 C C . LYS A 1 297 ? -5.570 -5.724 -15.604 1.00 88.81 297 LYS A C 1
ATOM 2267 O O . LYS A 1 297 ? -5.907 -6.706 -14.940 1.00 88.81 297 LYS A O 1
ATOM 2272 N N . MET A 1 298 ? -4.912 -4.690 -15.090 1.00 86.62 298 MET A N 1
ATOM 2273 C CA . MET A 1 298 ? -4.537 -4.609 -13.679 1.00 86.62 298 MET A CA 1
ATOM 2274 C C . MET A 1 298 ? -5.740 -4.269 -12.798 1.00 86.62 298 MET A C 1
ATOM 2276 O O . MET A 1 298 ? -6.653 -3.547 -13.202 1.00 86.62 298 MET A O 1
ATOM 2280 N N . ARG A 1 299 ? -5.757 -4.826 -11.586 1.00 86.81 299 ARG A N 1
ATOM 2281 C CA . ARG A 1 299 ? -6.778 -4.563 -10.567 1.00 86.81 299 ARG A CA 1
ATOM 2282 C C . ARG A 1 299 ? -6.117 -4.491 -9.208 1.00 86.81 299 ARG A C 1
ATOM 2284 O O . ARG A 1 299 ? -5.276 -5.332 -8.897 1.00 86.81 299 ARG A O 1
ATOM 2291 N N . VAL A 1 300 ? -6.567 -3.554 -8.386 1.00 86.38 300 VAL A N 1
ATOM 2292 C CA . VAL A 1 300 ? -6.120 -3.437 -7.001 1.00 86.38 300 VAL A CA 1
ATOM 2293 C C . VAL A 1 300 ? -7.217 -3.966 -6.094 1.00 86.38 300 VAL A C 1
ATOM 2295 O O . VAL A 1 300 ? -8.402 -3.705 -6.292 1.00 86.38 300 VAL A O 1
ATOM 2298 N N . LYS A 1 301 ? -6.817 -4.754 -5.101 1.00 84.56 301 LYS A N 1
ATOM 2299 C CA . LYS A 1 301 ? -7.698 -5.215 -4.035 1.00 84.56 301 LYS A CA 1
ATOM 2300 C C . LYS A 1 301 ? -7.014 -4.938 -2.709 1.00 84.56 301 LYS A C 1
ATOM 2302 O O . LYS A 1 301 ? -5.844 -5.280 -2.556 1.00 84.56 301 LYS A O 1
ATOM 2307 N N . ALA A 1 302 ? -7.753 -4.346 -1.780 1.00 81.62 302 ALA A N 1
ATOM 2308 C CA . ALA A 1 302 ? -7.347 -4.232 -0.391 1.00 81.62 302 ALA A CA 1
ATOM 2309 C C . ALA A 1 302 ? -8.175 -5.191 0.462 1.00 81.62 302 ALA A C 1
ATOM 2311 O O . ALA A 1 302 ? -9.368 -5.383 0.235 1.00 81.62 302 ALA A O 1
ATOM 2312 N N . ASP A 1 303 ? -7.509 -5.782 1.442 1.00 81.19 303 ASP A N 1
ATOM 2313 C CA . ASP A 1 303 ? -8.093 -6.640 2.461 1.00 81.19 303 ASP A CA 1
ATOM 2314 C C . ASP A 1 303 ? -7.487 -6.226 3.808 1.00 81.19 303 ASP A C 1
ATOM 2316 O O . ASP A 1 303 ? -6.347 -5.758 3.863 1.00 81.19 303 ASP A O 1
ATOM 2320 N N . ALA A 1 304 ? -8.241 -6.405 4.889 1.00 78.06 304 ALA A N 1
ATOM 2321 C CA . ALA A 1 304 ? -7.789 -6.161 6.253 1.00 78.06 304 ALA A CA 1
ATOM 2322 C C . ALA A 1 304 ? -7.904 -7.450 7.071 1.00 78.06 304 ALA A C 1
ATOM 2324 O O . ALA A 1 304 ? -8.723 -8.320 6.779 1.00 78.06 304 ALA A O 1
ATOM 2325 N N . SER A 1 305 ? -7.047 -7.584 8.080 1.00 78.12 305 SER A N 1
ATOM 2326 C CA . SER A 1 305 ? -7.097 -8.699 9.026 1.00 78.12 305 SER A CA 1
ATOM 2327 C C . SER A 1 305 ? -7.849 -8.287 10.280 1.00 78.12 305 SER A C 1
ATOM 2329 O O . SER A 1 305 ? -7.684 -7.167 10.762 1.00 78.12 305 SER A O 1
ATOM 2331 N N . ASP A 1 306 ? -8.610 -9.221 10.834 1.00 80.25 306 ASP A N 1
ATOM 2332 C CA . ASP A 1 306 ? -9.271 -9.020 12.116 1.00 80.25 306 ASP A CA 1
ATOM 2333 C C . ASP A 1 306 ? -8.257 -8.995 13.261 1.00 80.25 306 ASP A C 1
ATOM 2335 O O . ASP A 1 306 ? -7.185 -9.607 13.187 1.00 80.25 306 ASP A O 1
ATOM 2339 N N . ALA A 1 307 ? -8.615 -8.320 14.351 1.00 79.06 307 ALA A N 1
ATOM 2340 C CA . ALA A 1 307 ? -7.764 -8.206 15.527 1.00 79.06 307 ALA A CA 1
ATOM 2341 C C . ALA A 1 307 ? -8.539 -8.445 16.824 1.00 79.06 307 ALA A C 1
ATOM 2343 O O . ALA A 1 307 ? -9.696 -8.058 16.967 1.00 79.06 307 ALA A O 1
ATOM 2344 N N . PHE A 1 308 ? -7.861 -9.042 17.800 1.00 83.06 308 PHE A N 1
ATOM 2345 C CA . PHE A 1 308 ? -8.314 -9.104 19.185 1.00 83.06 308 PHE A CA 1
ATOM 2346 C C . PHE A 1 308 ? -7.383 -8.254 20.040 1.00 83.06 308 PHE A C 1
ATOM 2348 O O . PHE A 1 308 ? -6.163 -8.390 19.939 1.00 83.06 308 PHE A O 1
ATOM 2355 N N . ALA A 1 309 ? -7.949 -7.401 20.890 1.00 81.81 309 ALA A N 1
ATOM 2356 C CA . ALA A 1 309 ? -7.170 -6.535 21.767 1.00 81.81 309 ALA A CA 1
ATOM 2357 C C . ALA A 1 309 ? -7.753 -6.505 23.187 1.00 81.81 309 ALA A C 1
ATOM 2359 O O . ALA A 1 309 ? -8.978 -6.510 23.343 1.00 81.81 309 ALA A O 1
ATOM 2360 N N . PRO A 1 310 ? -6.908 -6.482 24.235 1.00 86.50 310 PRO A N 1
ATOM 2361 C CA . PRO A 1 310 ? -7.375 -6.203 25.584 1.00 86.50 310 PRO A CA 1
ATOM 2362 C C . PRO A 1 310 ? -7.819 -4.742 25.685 1.00 86.50 310 PRO A C 1
ATOM 2364 O O . PRO A 1 310 ? -7.216 -3.855 25.083 1.00 86.50 310 PRO A O 1
ATOM 2367 N N . ILE A 1 311 ? -8.849 -4.495 26.484 1.00 86.06 311 ILE A N 1
ATOM 2368 C CA . ILE A 1 311 ? -9.318 -3.152 26.814 1.00 86.06 311 ILE A CA 1
ATOM 2369 C C . ILE A 1 311 ? -9.329 -2.962 28.326 1.00 86.06 311 ILE A C 1
ATOM 2371 O O . ILE A 1 311 ? -9.653 -3.872 29.090 1.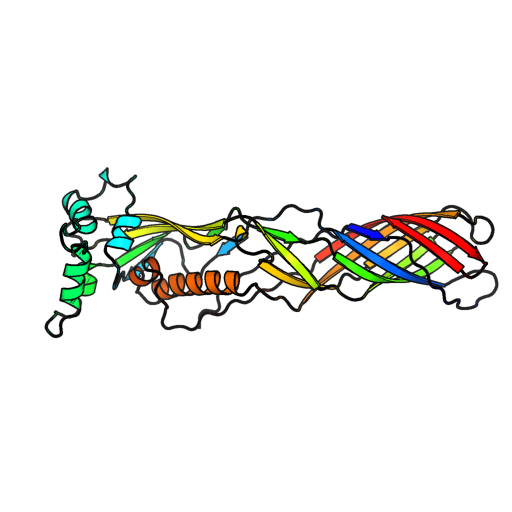00 86.06 311 ILE A O 1
ATOM 2375 N N . PHE A 1 312 ? -8.989 -1.753 28.745 1.00 89.69 312 PHE A N 1
ATOM 2376 C CA . PHE A 1 312 ? -9.081 -1.299 30.124 1.00 89.69 312 PHE A CA 1
ATOM 2377 C C . PHE A 1 312 ? -9.940 -0.049 30.124 1.00 89.69 312 PHE A C 1
ATOM 2379 O O . PHE A 1 312 ? -9.857 0.739 29.186 1.00 89.69 312 PHE A O 1
ATOM 2386 N N . SER A 1 313 ? -10.757 0.122 31.155 1.00 89.56 313 SER A N 1
ATOM 2387 C CA . SER A 1 313 ? -11.500 1.360 31.332 1.00 89.56 313 SER A CA 1
ATOM 2388 C C . SER A 1 313 ? -11.406 1.862 32.761 1.00 89.56 313 SER A C 1
ATOM 2390 O O . SER A 1 313 ? -11.361 1.086 33.717 1.00 89.56 313 SER A O 1
ATOM 2392 N N . ALA A 1 314 ? -11.391 3.177 32.913 1.00 92.94 314 ALA A N 1
ATOM 2393 C CA . ALA A 1 314 ? -11.574 3.834 34.194 1.00 92.94 314 ALA A CA 1
ATOM 2394 C C . ALA A 1 314 ? -12.637 4.912 34.033 1.00 92.94 314 ALA A C 1
ATOM 2396 O O . ALA A 1 314 ? -12.602 5.718 33.104 1.00 92.94 314 ALA A O 1
ATOM 2397 N N . GLY A 1 315 ? -13.611 4.919 34.931 1.00 91.69 315 GLY A N 1
ATOM 2398 C CA . GLY A 1 315 ? -14.759 5.791 34.775 1.00 91.69 315 GLY A CA 1
ATOM 2399 C C . GLY A 1 315 ? -15.522 6.020 36.057 1.00 91.69 315 GLY A C 1
ATOM 2400 O O . GLY A 1 315 ? -15.089 5.662 37.151 1.00 91.69 315 GLY A O 1
ATOM 2401 N N . PHE A 1 316 ? -16.679 6.646 35.918 1.00 92.12 316 PHE A N 1
ATOM 2402 C CA . PHE A 1 316 ? -17.631 6.799 37.003 1.00 92.12 316 PHE A CA 1
ATOM 2403 C C . PHE A 1 316 ? -19.055 6.834 36.468 1.00 92.12 316 PHE A C 1
ATOM 2405 O O . PHE A 1 316 ? -19.302 7.269 35.341 1.00 92.12 316 PHE A O 1
ATOM 2412 N N . THR A 1 317 ? -20.000 6.432 37.313 1.00 91.56 317 THR A N 1
ATOM 2413 C CA . THR A 1 317 ? -21.423 6.685 37.107 1.00 91.56 317 THR A CA 1
ATOM 2414 C C . THR A 1 317 ? -21.934 7.729 38.089 1.00 91.56 317 THR A C 1
ATOM 2416 O O . THR A 1 317 ? -21.439 7.837 39.211 1.00 91.56 317 THR A O 1
ATOM 2419 N N . TYR A 1 318 ? -22.931 8.504 37.667 1.00 89.12 318 TYR A N 1
ATOM 2420 C CA . TYR A 1 318 ? -23.661 9.435 38.519 1.00 89.12 318 TYR A CA 1
ATOM 2421 C C . TYR A 1 318 ? -25.164 9.165 38.439 1.00 89.12 318 TYR A C 1
ATOM 2423 O O . TYR A 1 318 ? -25.770 9.373 37.388 1.00 89.12 318 TYR A O 1
ATOM 2431 N N . ASP A 1 319 ? -25.765 8.729 39.542 1.00 88.00 319 ASP A N 1
ATOM 2432 C CA . ASP A 1 319 ? -27.192 8.428 39.653 1.00 88.00 319 ASP A CA 1
ATOM 2433 C C . ASP A 1 319 ? -27.981 9.708 39.994 1.00 88.00 319 ASP A C 1
ATOM 2435 O O . ASP A 1 319 ? -27.944 10.217 41.119 1.00 88.00 319 ASP A O 1
ATOM 2439 N N . PHE A 1 320 ? -28.727 10.242 39.021 1.00 82.94 320 PHE A N 1
ATOM 2440 C CA . PHE A 1 320 ? -29.593 11.416 39.218 1.00 82.94 320 PHE A CA 1
ATOM 2441 C C . PHE A 1 320 ? -30.899 11.049 39.920 1.00 82.94 320 PHE A C 1
ATOM 2443 O O . PHE A 1 320 ? -31.424 11.813 40.732 1.00 82.94 320 PHE A O 1
ATOM 2450 N N . LYS A 1 321 ? -31.443 9.886 39.557 1.00 80.69 321 LYS A N 1
ATOM 2451 C CA . LYS A 1 321 ? -32.668 9.290 40.097 1.00 80.69 321 LYS A CA 1
ATOM 2452 C C . LYS A 1 321 ? -32.464 7.788 40.203 1.00 80.69 321 LYS A C 1
ATOM 2454 O O . LYS A 1 321 ? -31.567 7.240 39.568 1.00 80.69 321 LYS A O 1
ATOM 2459 N N . GLU A 1 322 ? -33.375 7.113 40.897 1.00 76.69 322 GLU A N 1
ATOM 2460 C CA . GLU A 1 322 ? -33.341 5.656 41.040 1.00 76.69 322 GLU A CA 1
ATOM 2461 C C . GLU A 1 322 ? -33.184 4.924 39.712 1.00 76.69 322 GLU A C 1
ATOM 2463 O O . GLU A 1 322 ? -32.518 3.910 39.704 1.00 76.69 322 GLU A O 1
ATOM 2468 N N . ASN A 1 323 ? -33.697 5.441 38.589 1.00 79.88 323 ASN A N 1
ATOM 2469 C CA . ASN A 1 323 ? -33.659 4.765 37.284 1.00 79.88 323 ASN A CA 1
ATOM 2470 C C . ASN A 1 323 ? -32.798 5.468 36.223 1.00 79.88 323 ASN A C 1
ATOM 2472 O O . ASN A 1 323 ? -32.708 4.978 35.102 1.00 79.88 323 ASN A O 1
ATOM 2476 N N . TRP A 1 324 ? -32.152 6.585 36.567 1.00 80.88 324 TRP A N 1
ATOM 2477 C CA . TRP A 1 324 ? -31.433 7.428 35.610 1.00 80.88 324 TRP A CA 1
ATOM 2478 C C . TRP A 1 324 ? -30.023 7.721 36.096 1.00 80.88 324 TRP A C 1
ATOM 2480 O O . TRP A 1 324 ? -29.843 8.269 37.184 1.00 80.88 324 TRP A O 1
ATOM 2490 N N . PHE A 1 325 ? -29.046 7.412 35.248 1.00 87.31 325 PHE A N 1
ATOM 2491 C CA . PHE A 1 325 ? -27.635 7.634 35.520 1.00 87.31 325 PHE A CA 1
ATOM 2492 C C . PHE A 1 325 ? -26.928 8.226 34.299 1.00 87.31 325 PHE A C 1
ATOM 2494 O O . PHE A 1 325 ? -27.393 8.084 33.167 1.00 87.31 325 PHE A O 1
ATOM 2501 N N . ALA A 1 326 ? -25.804 8.888 34.541 1.00 87.44 326 ALA A N 1
ATOM 2502 C CA . ALA A 1 326 ? -24.806 9.209 33.528 1.00 87.44 326 ALA A CA 1
ATOM 2503 C C . ALA A 1 326 ? -23.568 8.358 33.780 1.00 87.44 326 ALA A C 1
ATOM 2505 O O . ALA A 1 326 ? -23.296 7.983 34.919 1.00 87.44 326 ALA A O 1
ATOM 2506 N N . THR A 1 327 ? -22.813 8.079 32.724 1.00 89.12 327 THR A N 1
ATOM 2507 C CA . THR A 1 327 ? -21.525 7.393 32.810 1.00 89.12 327 THR A CA 1
ATOM 2508 C C . THR A 1 327 ? -20.498 8.115 31.950 1.00 89.12 327 THR A C 1
ATOM 2510 O O . THR A 1 327 ? -20.837 8.639 30.889 1.00 89.12 327 THR A O 1
ATOM 2513 N N . ALA A 1 328 ? -19.253 8.137 32.413 1.00 87.25 328 ALA A N 1
ATOM 2514 C CA . ALA A 1 328 ? -18.095 8.615 31.666 1.00 87.25 328 ALA A CA 1
ATOM 2515 C C . ALA A 1 328 ? -16.934 7.646 31.880 1.00 87.25 328 ALA A C 1
ATOM 2517 O O . ALA A 1 328 ? -16.774 7.139 32.993 1.00 87.25 328 ALA A O 1
ATOM 2518 N N . SER A 1 329 ? -16.124 7.408 30.849 1.00 85.00 329 SER A N 1
ATOM 2519 C CA . SER A 1 329 ? -14.906 6.604 30.969 1.00 85.00 329 SER A CA 1
ATOM 2520 C C . SER A 1 329 ? -13.863 6.947 29.913 1.00 85.00 329 SER A C 1
ATOM 2522 O O . SER A 1 329 ? -14.189 7.474 28.844 1.00 85.00 329 SER A O 1
ATOM 2524 N N . VAL A 1 330 ? -12.622 6.595 30.237 1.00 79.75 330 VAL A N 1
ATOM 2525 C CA . VAL A 1 330 ? -11.455 6.549 29.348 1.00 79.75 330 VAL A CA 1
ATOM 2526 C C . VAL A 1 330 ? -10.866 5.150 29.319 1.00 79.75 330 VAL A C 1
ATOM 2528 O O . VAL A 1 330 ? -11.116 4.404 30.299 1.00 79.75 330 VAL A O 1
#

Radius of gyration: 30.5 Å; Cα contacts (8 Å, |Δi|>4): 797; chains: 1; bounding box: 72×33×93 Å

Sequence (330 aa):
MLSQRLHIKISIAVSVVIPLVFTSHTGYAKEFKRFSISAGWLNVRSTGDAQPFRINTSLAEKTISKVGWVSGAAIAKNVDQSSAYEMNPMLLNTVSLKDPETGQYALDALLELTQRPEAPEGMLEMATGTAEINGLSAWSANAGLEVENVNTAGLMFNYHINEQVSIQLMGGIPPKVDLKGQGQIYAPFSASSQPLGGDYGNLYLKSNLLVSNLNNYDTATSARAWTPALQAQYYFGKPGINKLRPFLGFGFMYAYFNDIEINKGVENDLIAAGHMIQNINDNQAGEALDGKVSTEKMRVKADASDAFAPIFSAGFTYDFKENWFATASV

Organism: Acinetobacter bereziniae (NCBI:txid106648)

Secondary structure (DSSP, 8-state):
--------------EEEB-------PPP-TTS--EEEEEEEEEEE--SPPPPEEEE-SPPTTEEEE--S--HHHHHHHB-GGGGGGS-HHHHHHHH-B-TTT--BHHHHHHHHHTSTTPPTTHHHHHH-EEEEES-SEEEESEEEEEPPEEEEEEEEEEESSSSEEEEEEEEPPPEEEEEEEEEEEEEEEEEE--GGGTT--EEEEEEEEEEEGGG-S-SEEEEEE--EEEEEEESS-TTT-SEEEEEEEEEEEEEEEEEEE-HHHHHHHHHHHHHHHHHHTT-HHHHHTTPPPSS----------EEEEEEEEEEEEEEETTEEEEEE-

Foldseek 3Di:
DDDDAQEAEDDFDWDWFWDWDWDWDFDDDPPDGQKTKGKGKTKTFGPDDFDWRKDFDPDDQQQKFAQFDAALVLLLVFFPPVCVVVFQPVVNCQSNDADPPPRGRNLNVQVVLCPDPPHDPCSRCLARPMKGKHQRGIDIFPKGKGKDIDMWMKMKMWGAPDFFKIKIKMWTQFDKIFIQIGAWQWGFIKIWGQGNNNPRPITIGTDGHTLDGRNVDRGFKIKGKTKIWMKMKTWDDGQPPDQKIKIKIKTKIKIDIDPMGGDPRNFVSVQLLVQLSVCRVVSNNNCSSVSHGHPDGDGYDYDYDMDMDMDMKIWMWGHPDNTIIMIGID

Solvent-accessible surface area (backbone atoms only — not comparable to full-atom values): 17160 Å² total; per-residue (Å²): 135,87,80,67,73,56,72,50,82,67,84,82,45,76,46,57,39,33,62,74,42,70,50,67,64,84,64,90,53,92,96,51,73,46,47,45,44,40,33,33,43,36,32,40,33,56,82,63,78,55,54,61,41,68,48,72,52,95,48,52,70,65,37,74,25,34,18,49,62,55,52,22,65,46,49,51,74,24,47,28,70,91,53,47,90,80,32,38,68,67,50,58,47,46,49,59,33,54,44,89,87,80,64,48,30,52,45,40,61,54,53,54,54,48,71,40,94,85,41,63,87,62,46,48,47,38,49,39,19,45,31,39,33,33,53,59,24,60,50,74,24,78,19,28,56,38,63,51,72,44,74,28,55,30,40,37,42,32,42,36,82,50,79,38,37,32,42,34,42,38,41,58,59,60,40,76,38,49,23,31,25,42,44,45,36,53,44,50,40,33,34,42,26,30,36,58,70,34,82,52,42,55,49,51,33,42,45,72,44,79,46,43,60,30,68,81,34,90,46,37,31,32,32,30,43,40,65,43,31,43,29,43,34,44,41,47,65,45,77,95,74,42,46,68,26,44,33,43,31,45,34,41,33,44,39,42,65,45,80,64,43,69,25,68,67,58,45,49,30,52,37,53,49,44,18,23,57,45,17,33,76,69,40,22,35,21,33,20,67,63,64,42,85,39,97,69,86,70,69,84,56,75,56,67,64,69,46,77,44,79,41,68,37,44,33,36,36,40,49,82,46,99,78,39,57,41,50,38,36,63

Nearest PDB structures (foldseek):
  2x27-assembly1_X  TM=6.541E-01  e=3.917E-05  Pseudomonas aeruginosa
  4y25-assembly1_A  TM=1.697E-01  e=1.557E-01  Escherichia coli K-12
  2mpr-assembly1_A  TM=1.237E-01  e=2.293E+00  Salmonella enterica subsp. enterica serovar Typhimurium
  4aiq-assembly1_A  TM=1.467E-01  e=4.944E+00  Neisseria meningitidis
  4rvw-assembly1_A  TM=1.319E-01  e=6.158E+00  Neisseria meningitidis MC58

pLDDT: mean 84.8, std 18.05, range [27.0, 98.25]

InterPro domains:
  IPR005618 Outer membrane protein, OmpW [PTHR36920] (221-330)
  IPR011250 Outer membrane protein/outer membrane enzyme PagP, beta-barrel [SSF56925] (141-329)

Mean predicted aligned error: 8.63 Å